Protein AF-A0A849V3G0-F1 (afdb_monomer_lite)

Foldseek 3Di:
DVVVLPPPPCVVDDPVLVVLLVVLLVQDDLVPCCPRLDPDDPPVLVVVLVVLVCCLVPDQLVQLLVLLVVLLVLLVQLQLLVLLDDDDPVCVVVVVNVVSVVSNVVSVVVNVVSLVSSVVSLVVLVVSLVVLVVSLVVLVVSLSVLVSSLSSLSNSLVVVVPDPPDPDPPPPPDDSSVVSVVVSVVSVVVSVVSVVSSVVSVVSSVSSVVLSVLSCCLPVPLVVQLVVLSVVCNVVRNPDVVSVVSNNVSSCVNSVSSVVSD

Radius of gyration: 31.68 Å; chains: 1; bounding box: 78×25×92 Å

pLDDT: mean 75.35, std 13.48, range [33.66, 91.38]

Secondary structure (DSSP, 8-state):
--GGGS---GGGS-HHHHHHHHHHHHH--TTSHHHHS-----THHHHHHHHHHHHIIIIIHHHHHHHHHHHHHHHHHT-HHHHTSPPPHHHHHSSHHHHHHHHHHHHHHHHHHHHHHHHHHHHHHHHHHHHHHHHHHHHHHHHHHHHHHHHHHHHHHHHHTTSPPPS----TT--HHHHHHHHHHHHHHHHHHHHHHHHHHHHHHHHHHHHHHHHHIIIIIIHHHHHHHHHHHHHHTT--HHHHHHHHHHHHHHHHHHHTT-

Structure (mmCIF, N/CA/C/O backbone):
data_AF-A0A849V3G0-F1
#
_entry.id   AF-A0A849V3G0-F1
#
loop_
_atom_site.group_PDB
_atom_site.id
_atom_site.type_symbol
_atom_site.label_atom_id
_atom_site.label_alt_id
_atom_site.label_comp_id
_atom_site.label_asym_id
_atom_site.label_entity_id
_atom_site.label_seq_id
_atom_site.pdbx_PDB_ins_code
_atom_site.Cartn_x
_atom_site.Cartn_y
_atom_site.Cartn_z
_atom_site.occupancy
_atom_site.B_iso_or_equiv
_atom_site.auth_seq_id
_atom_site.auth_comp_id
_atom_site.auth_asym_id
_atom_site.auth_atom_id
_atom_site.pdbx_PDB_model_num
ATOM 1 N N . MET A 1 1 ? 19.692 -13.964 -31.514 1.00 36.66 1 MET A N 1
ATOM 2 C CA . MET A 1 1 ? 20.140 -12.551 -31.614 1.00 36.66 1 MET A CA 1
ATOM 3 C C . MET A 1 1 ? 19.625 -11.818 -32.857 1.00 36.66 1 MET A C 1
ATOM 5 O O . MET A 1 1 ? 19.271 -10.659 -32.714 1.00 36.66 1 MET A O 1
ATOM 9 N N . LYS A 1 2 ? 19.532 -12.441 -34.050 1.00 33.66 2 LYS A N 1
ATOM 10 C CA . LYS A 1 2 ? 18.970 -11.780 -35.253 1.00 33.66 2 LYS A CA 1
ATOM 11 C C . LYS A 1 2 ? 17.446 -11.555 -35.210 1.00 33.66 2 LYS A C 1
ATOM 13 O O . LYS A 1 2 ? 16.992 -10.548 -35.733 1.00 33.66 2 LYS A O 1
ATOM 18 N N . GLU A 1 3 ? 16.680 -12.403 -34.521 1.00 34.22 3 GLU A N 1
ATOM 19 C CA . GLU A 1 3 ? 15.219 -12.225 -34.375 1.00 34.22 3 GLU A CA 1
ATOM 20 C C . GLU A 1 3 ? 14.808 -11.116 -33.391 1.00 34.22 3 GLU A C 1
ATOM 22 O O . GLU A 1 3 ? 13.719 -10.571 -33.506 1.00 34.22 3 GLU A O 1
ATOM 27 N N . GLN A 1 4 ? 15.683 -10.705 -32.465 1.00 41.06 4 GLN A N 1
ATOM 28 C CA . GLN A 1 4 ? 15.370 -9.639 -31.497 1.00 41.06 4 GLN A CA 1
ATOM 29 C C . GLN A 1 4 ? 15.530 -8.217 -32.066 1.00 41.06 4 GLN A C 1
ATOM 31 O O . GLN A 1 4 ? 15.171 -7.249 -31.402 1.00 41.06 4 GLN A O 1
ATOM 36 N N . LEU A 1 5 ? 16.067 -8.075 -33.285 1.00 39.47 5 LEU A N 1
ATOM 37 C CA . LEU A 1 5 ? 16.357 -6.778 -33.913 1.00 39.47 5 LEU A CA 1
ATOM 38 C C . LEU A 1 5 ? 15.323 -6.353 -34.972 1.00 39.47 5 LEU A C 1
ATOM 40 O O . LEU A 1 5 ? 15.441 -5.255 -35.507 1.00 39.47 5 LEU A O 1
ATOM 44 N N . GLN A 1 6 ? 14.322 -7.186 -35.281 1.00 43.50 6 GLN A N 1
ATOM 45 C CA . GLN A 1 6 ? 13.327 -6.911 -36.333 1.00 43.50 6 GLN A CA 1
ATOM 46 C C . GLN A 1 6 ? 11.933 -6.503 -35.830 1.00 43.50 6 GLN A C 1
ATOM 48 O O . GLN A 1 6 ? 11.126 -6.063 -36.641 1.00 43.50 6 GLN A O 1
ATOM 53 N N . ASN A 1 7 ? 11.674 -6.550 -34.520 1.00 46.66 7 ASN A N 1
ATOM 54 C CA . ASN A 1 7 ? 10.349 -6.283 -33.940 1.00 46.66 7 ASN A CA 1
ATOM 55 C C . ASN A 1 7 ? 10.331 -5.051 -33.017 1.00 46.66 7 ASN A C 1
ATOM 57 O O . ASN A 1 7 ? 9.786 -5.110 -31.920 1.00 46.66 7 ASN A O 1
ATOM 61 N N . LEU A 1 8 ? 10.941 -3.932 -33.417 1.00 57.19 8 LEU A N 1
ATOM 62 C CA . LEU A 1 8 ? 10.623 -2.649 -32.777 1.00 57.19 8 LEU A CA 1
ATOM 63 C C . LEU A 1 8 ? 9.379 -2.083 -33.460 1.00 57.19 8 LEU A C 1
ATOM 65 O O . LEU A 1 8 ? 9.474 -1.441 -34.505 1.00 57.19 8 LEU A O 1
ATOM 69 N N . ASN A 1 9 ? 8.210 -2.386 -32.896 1.00 65.44 9 ASN A N 1
ATOM 70 C CA . ASN A 1 9 ? 6.968 -1.753 -33.307 1.00 65.44 9 ASN A CA 1
ATOM 71 C C . ASN A 1 9 ? 6.974 -0.309 -32.792 1.00 65.44 9 ASN A C 1
ATOM 73 O O . ASN A 1 9 ? 6.769 -0.063 -31.607 1.00 65.44 9 ASN A O 1
ATOM 77 N N . MET A 1 10 ? 7.217 0.653 -33.681 1.00 62.88 10 MET A N 1
ATOM 78 C CA . MET A 1 10 ? 7.177 2.078 -33.325 1.00 62.88 10 MET A CA 1
ATOM 79 C C . MET A 1 10 ? 5.787 2.522 -32.838 1.00 62.88 10 MET A C 1
ATOM 81 O O . MET A 1 10 ? 5.686 3.565 -32.209 1.00 62.88 10 MET A O 1
ATOM 85 N N . GLY A 1 11 ? 4.737 1.721 -33.072 1.00 65.12 11 GLY A N 1
ATOM 86 C CA . GLY A 1 11 ? 3.398 1.952 -32.527 1.00 65.12 11 GLY A CA 1
ATOM 87 C C . GLY A 1 11 ? 3.275 1.775 -31.007 1.00 65.12 11 GLY A C 1
ATOM 88 O O . GLY A 1 11 ? 2.260 2.174 -30.448 1.00 65.12 11 GLY A O 1
ATOM 89 N N . ASP A 1 12 ? 4.292 1.223 -30.336 1.00 76.62 12 ASP A N 1
ATOM 90 C CA . ASP A 1 12 ? 4.320 1.077 -28.871 1.00 76.62 12 ASP A CA 1
ATOM 91 C C . ASP A 1 12 ? 4.887 2.329 -28.162 1.00 76.62 12 ASP A C 1
ATOM 93 O O . ASP A 1 12 ? 5.070 2.323 -26.940 1.00 76.62 12 ASP A O 1
ATOM 97 N N . PHE A 1 13 ? 5.194 3.382 -28.930 1.00 80.69 13 PHE A N 1
ATOM 98 C CA . PHE A 1 13 ? 5.742 4.657 -28.474 1.00 80.69 13 PHE A CA 1
ATOM 99 C C . PHE A 1 13 ? 4.807 5.806 -28.871 1.00 80.69 13 PHE A C 1
ATOM 101 O O . PHE A 1 13 ? 4.220 5.812 -29.950 1.00 80.69 13 PHE A O 1
ATOM 108 N N . SER A 1 14 ? 4.683 6.793 -27.992 1.00 84.25 14 SER A N 1
ATOM 109 C CA . SER A 1 14 ? 4.018 8.072 -28.264 1.00 84.25 14 SER A CA 1
ATOM 110 C C . SER A 1 14 ? 4.779 8.901 -29.305 1.00 84.25 14 SER A C 1
ATOM 112 O O . SER A 1 14 ? 5.994 8.763 -29.445 1.00 84.25 14 SER A O 1
ATOM 114 N N . ASP A 1 15 ? 4.092 9.821 -29.989 1.00 81.31 15 ASP A N 1
ATOM 115 C CA . ASP A 1 15 ? 4.697 10.704 -31.004 1.00 81.31 15 ASP A CA 1
ATOM 116 C C . ASP A 1 15 ? 5.914 11.491 -30.466 1.00 81.31 15 ASP A C 1
ATOM 118 O O . ASP A 1 15 ? 6.928 11.659 -31.154 1.00 81.31 15 ASP A O 1
ATOM 122 N N . ASP A 1 16 ? 5.855 11.908 -29.197 1.00 83.81 16 ASP A N 1
ATOM 123 C CA . ASP A 1 16 ? 6.963 12.571 -28.501 1.00 83.81 16 ASP A CA 1
ATOM 124 C C . ASP A 1 16 ? 8.172 11.638 -28.325 1.00 83.81 16 ASP A C 1
ATOM 126 O O . ASP A 1 16 ? 9.315 12.037 -28.555 1.00 83.81 16 ASP A O 1
ATOM 130 N N . GLU A 1 17 ? 7.937 10.379 -27.946 1.00 82.50 17 GLU A N 1
ATOM 131 C CA . GLU A 1 17 ? 8.996 9.374 -27.791 1.00 82.50 17 GLU A CA 1
ATOM 132 C C . GLU A 1 17 ? 9.610 9.003 -29.134 1.00 82.50 17 GLU A C 1
ATOM 134 O O . GLU A 1 17 ? 10.825 8.866 -29.222 1.00 82.50 17 GLU A O 1
ATOM 139 N N . VAL A 1 18 ? 8.803 8.888 -30.191 1.00 82.50 18 VAL A N 1
ATOM 140 C CA . VAL A 1 18 ? 9.301 8.656 -31.552 1.00 82.50 18 VAL A CA 1
ATOM 141 C C . VAL A 1 18 ? 10.246 9.786 -31.967 1.00 82.50 18 VAL A C 1
ATOM 143 O O . VAL A 1 18 ? 11.364 9.521 -32.410 1.00 82.50 18 VAL A O 1
ATOM 146 N N . THR A 1 19 ? 9.860 11.040 -31.726 1.00 82.88 19 THR A N 1
ATOM 147 C CA . THR A 1 19 ? 10.699 12.216 -32.011 1.00 82.88 19 THR A CA 1
ATOM 148 C C . THR A 1 19 ? 12.009 12.193 -31.210 1.00 82.88 19 THR A C 1
ATOM 150 O O . THR A 1 19 ? 13.089 12.487 -31.738 1.00 82.88 19 THR A O 1
ATOM 153 N N . GLN A 1 20 ? 11.952 11.804 -29.933 1.00 82.69 20 GLN A N 1
ATOM 154 C CA . GLN A 1 20 ? 13.144 11.647 -29.095 1.00 82.69 20 GLN A CA 1
ATOM 155 C C . GLN A 1 20 ? 14.049 10.511 -29.584 1.00 82.69 20 GLN A C 1
ATOM 157 O O . GLN A 1 20 ? 15.265 10.693 -29.660 1.00 82.69 20 GLN A O 1
ATOM 162 N N . ILE A 1 21 ? 13.478 9.366 -29.970 1.00 82.50 21 ILE A N 1
ATOM 163 C CA . ILE A 1 21 ? 14.208 8.232 -30.549 1.00 82.50 21 ILE A CA 1
ATOM 164 C C . ILE A 1 21 ? 14.953 8.675 -31.810 1.00 82.50 21 ILE A C 1
ATOM 166 O O . ILE A 1 21 ? 16.135 8.365 -31.953 1.00 82.50 21 ILE A O 1
ATOM 170 N N . GLU A 1 22 ? 14.304 9.418 -32.708 1.00 78.81 22 GLU A N 1
ATOM 171 C CA . GLU A 1 22 ? 14.925 9.932 -33.935 1.00 78.81 22 GLU A CA 1
ATOM 172 C C . GLU A 1 22 ? 16.055 10.929 -33.645 1.00 78.81 22 GLU A C 1
ATOM 174 O O . GLU A 1 22 ? 17.130 10.848 -34.247 1.00 78.81 22 GLU A O 1
ATOM 179 N N . THR A 1 23 ? 15.848 11.824 -32.678 1.00 82.69 23 THR A N 1
ATOM 180 C CA . THR A 1 23 ? 16.867 12.785 -32.228 1.00 82.69 23 THR A CA 1
ATOM 181 C C . THR A 1 23 ? 18.091 12.059 -31.665 1.00 82.69 23 THR A C 1
ATOM 183 O O . THR A 1 23 ? 19.226 12.351 -32.048 1.00 82.69 23 THR A O 1
ATOM 186 N N . LEU A 1 24 ? 17.876 11.071 -30.792 1.00 81.31 24 LEU A N 1
ATOM 187 C CA . LEU A 1 24 ? 18.945 10.247 -30.229 1.00 81.31 24 LEU A CA 1
ATOM 188 C C . LEU A 1 24 ? 19.649 9.435 -31.316 1.00 81.31 24 LEU A C 1
ATOM 190 O O . LEU A 1 24 ? 20.875 9.369 -31.324 1.00 81.31 24 LEU A O 1
ATOM 194 N N . LEU A 1 25 ? 18.903 8.871 -32.270 1.00 78.06 25 LEU A N 1
ATOM 195 C CA . LEU A 1 25 ? 19.458 8.127 -33.399 1.00 78.06 25 LEU A CA 1
ATOM 196 C C . LEU A 1 25 ? 20.432 8.985 -34.220 1.00 78.06 25 LEU A C 1
ATOM 198 O O . LEU A 1 25 ? 21.491 8.495 -34.614 1.00 78.06 25 LEU A O 1
ATOM 202 N N . ALA A 1 26 ? 20.095 10.257 -34.451 1.00 75.75 26 ALA A N 1
ATOM 203 C CA . ALA A 1 26 ? 20.953 11.211 -35.152 1.00 75.75 26 ALA A CA 1
ATOM 204 C C . ALA A 1 26 ? 22.200 11.617 -34.340 1.00 75.75 26 ALA A C 1
ATOM 206 O O . ALA A 1 26 ? 23.221 11.979 -34.925 1.00 75.75 26 ALA A O 1
ATOM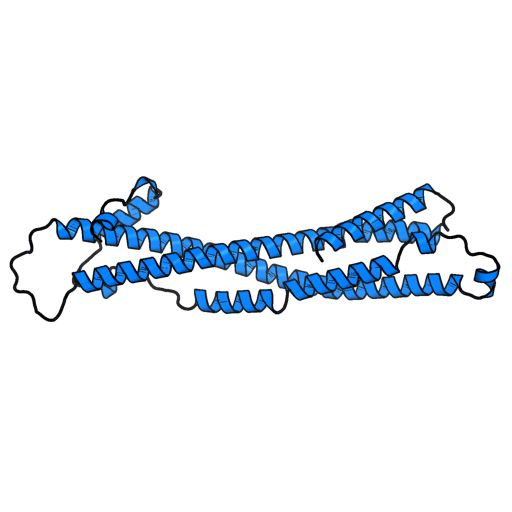 207 N N . ALA A 1 27 ? 22.132 11.541 -33.007 1.00 75.81 27 ALA A N 1
ATOM 208 C CA . ALA A 1 27 ? 23.202 11.939 -32.094 1.00 75.81 27 ALA A CA 1
ATOM 209 C C . ALA A 1 27 ? 24.197 10.812 -31.739 1.00 75.81 27 ALA A C 1
ATOM 211 O O . ALA A 1 27 ? 25.267 11.097 -31.192 1.00 75.81 27 ALA A O 1
ATOM 212 N N . ILE A 1 28 ? 23.889 9.542 -32.038 1.00 71.12 28 ILE A N 1
ATOM 213 C CA . ILE A 1 28 ? 24.782 8.409 -31.739 1.00 71.12 28 ILE A CA 1
ATOM 214 C C . ILE A 1 28 ? 26.074 8.522 -32.564 1.00 71.12 28 ILE A C 1
ATOM 216 O O . ILE A 1 28 ? 26.093 8.283 -33.772 1.00 71.12 28 ILE A O 1
ATOM 220 N N . ASN A 1 29 ? 27.189 8.824 -31.889 1.00 65.38 29 ASN A N 1
ATOM 221 C CA . ASN A 1 29 ? 28.528 8.802 -32.475 1.00 65.38 29 ASN A CA 1
ATOM 222 C C . ASN A 1 29 ? 29.333 7.604 -31.931 1.00 65.38 29 ASN A C 1
ATOM 224 O O . ASN A 1 29 ? 29.711 7.606 -30.753 1.00 65.38 29 ASN A O 1
ATOM 228 N N . PRO A 1 30 ? 29.677 6.603 -32.770 1.00 58.06 30 PRO A N 1
ATOM 229 C CA . PRO A 1 30 ? 30.346 5.380 -32.327 1.00 58.06 30 PRO A CA 1
ATOM 230 C C . PRO A 1 30 ? 31.759 5.610 -31.764 1.00 58.06 30 PRO A C 1
ATOM 232 O O . PRO A 1 30 ? 32.257 4.768 -31.023 1.00 58.06 30 PRO A O 1
ATOM 235 N N . LYS A 1 31 ? 32.402 6.749 -32.063 1.00 53.53 31 LYS A N 1
ATOM 236 C CA . LYS A 1 31 ? 33.728 7.112 -31.523 1.00 53.53 31 LYS A CA 1
ATOM 237 C C . LYS A 1 31 ? 33.660 7.831 -30.167 1.00 53.53 31 LYS A C 1
ATOM 239 O O . LYS A 1 31 ? 34.688 8.018 -29.527 1.00 53.53 31 LYS A O 1
ATOM 244 N N . GLN A 1 32 ? 32.468 8.236 -29.717 1.00 54.88 32 GLN A N 1
ATOM 245 C CA . GLN A 1 32 ? 32.242 8.983 -28.469 1.00 54.88 32 GLN A CA 1
ATOM 246 C C . GLN A 1 32 ? 31.078 8.403 -27.647 1.00 54.88 32 GLN A C 1
ATOM 248 O O . GLN A 1 32 ? 30.364 9.131 -26.952 1.00 54.88 32 GLN A O 1
ATOM 253 N N . ILE A 1 33 ? 30.881 7.081 -27.705 1.00 52.88 33 ILE A N 1
ATOM 254 C CA . ILE A 1 33 ? 29.766 6.364 -27.053 1.00 52.88 33 ILE A CA 1
ATOM 255 C C . ILE A 1 33 ? 29.698 6.645 -25.541 1.00 52.88 33 ILE A C 1
ATOM 257 O O . ILE A 1 33 ? 28.614 6.653 -24.961 1.00 52.88 33 ILE A O 1
ATOM 261 N N . ASN A 1 34 ? 30.835 6.928 -24.897 1.00 48.16 34 ASN A N 1
ATOM 262 C CA . ASN A 1 34 ? 30.878 7.242 -23.467 1.00 48.16 34 ASN A CA 1
ATOM 263 C C . ASN A 1 34 ? 30.219 8.589 -23.113 1.00 48.16 34 ASN A C 1
ATOM 265 O O . ASN A 1 34 ? 29.661 8.692 -22.026 1.00 48.16 34 ASN A O 1
ATOM 269 N N . HIS A 1 35 ? 30.224 9.580 -24.014 1.00 44.66 35 HIS A N 1
ATOM 270 C CA . HIS A 1 35 ? 29.689 10.926 -23.753 1.00 44.66 35 HIS A CA 1
ATOM 271 C C . HIS A 1 35 ? 28.368 11.236 -24.479 1.00 44.66 35 HIS A C 1
ATOM 273 O O . HIS A 1 35 ? 27.606 12.061 -23.990 1.00 44.66 35 HIS A O 1
ATOM 279 N N . SER A 1 36 ? 28.081 10.588 -25.615 1.00 44.03 36 SER A N 1
ATOM 280 C CA . SER A 1 36 ? 26.902 10.886 -26.460 1.00 44.03 36 SER A CA 1
ATOM 281 C C . SER A 1 36 ? 25.674 10.012 -26.174 1.00 44.03 36 SER A C 1
ATOM 283 O O . SER A 1 36 ? 24.551 10.447 -26.389 1.00 44.03 36 SER A O 1
ATOM 285 N N . PHE A 1 37 ? 25.874 8.796 -25.656 1.00 52.97 37 PHE A N 1
ATOM 286 C CA . PHE A 1 37 ? 24.810 7.845 -25.314 1.00 52.97 37 PHE A CA 1
ATOM 287 C C . PHE A 1 37 ? 24.850 7.551 -23.808 1.00 52.97 37 PHE A C 1
ATOM 289 O O . PHE A 1 37 ? 25.039 6.418 -23.364 1.00 52.97 37 PHE A O 1
ATOM 296 N N . GLY A 1 38 ? 24.825 8.619 -23.011 1.00 52.75 38 GLY A N 1
ATOM 297 C CA . GLY A 1 38 ? 24.985 8.578 -21.564 1.00 52.75 38 GLY A CA 1
ATOM 298 C C . GLY A 1 38 ? 23.652 8.518 -20.836 1.00 52.75 38 GLY A C 1
ATOM 299 O O . GLY A 1 38 ? 23.205 9.546 -20.345 1.00 52.75 38 GLY A O 1
ATOM 300 N N . PHE A 1 39 ? 23.050 7.334 -20.705 1.00 53.62 39 PHE A N 1
ATOM 301 C CA . PHE A 1 39 ? 22.049 7.140 -19.656 1.00 53.62 39 PHE A CA 1
ATOM 302 C C . PHE A 1 39 ? 22.772 7.191 -18.305 1.00 53.62 39 PHE A C 1
ATOM 304 O O . PHE A 1 39 ? 23.692 6.399 -18.068 1.00 53.62 39 PHE A O 1
ATOM 311 N N . ARG A 1 40 ? 22.437 8.178 -17.473 1.00 56.78 40 ARG A N 1
ATOM 312 C CA . ARG A 1 40 ? 23.062 8.388 -16.168 1.00 56.78 40 ARG A CA 1
ATOM 313 C C . ARG A 1 40 ? 22.207 7.660 -15.137 1.00 56.78 40 ARG A C 1
ATOM 315 O O . ARG A 1 40 ? 21.194 8.190 -14.710 1.00 56.78 40 ARG A O 1
ATOM 322 N N . GLN A 1 41 ? 22.612 6.437 -14.810 1.00 54.88 41 GLN A N 1
ATOM 323 C CA . GLN A 1 41 ? 21.947 5.608 -13.810 1.00 54.88 41 GLN A CA 1
ATOM 324 C C . GLN A 1 41 ? 21.982 6.299 -12.443 1.00 54.88 41 GLN A C 1
ATOM 326 O O . GLN A 1 41 ? 23.031 6.803 -12.025 1.00 54.88 41 GLN A O 1
ATOM 331 N N . GLY A 1 42 ? 20.842 6.331 -11.759 1.00 54.47 42 GLY A N 1
ATOM 332 C CA . GLY A 1 42 ? 20.781 6.655 -10.342 1.00 54.47 42 GLY A CA 1
ATOM 333 C C . GLY A 1 42 ? 20.906 5.380 -9.516 1.00 54.47 42 GLY A C 1
ATOM 334 O O . GLY A 1 42 ? 19.888 4.853 -9.092 1.00 54.47 42 GLY A O 1
ATOM 335 N N . ASP A 1 43 ? 22.129 4.906 -9.242 1.00 55.22 43 ASP A N 1
ATOM 336 C CA . ASP A 1 43 ? 22.378 3.752 -8.342 1.00 55.22 43 ASP A CA 1
ATOM 337 C C . ASP A 1 43 ? 21.721 3.923 -6.955 1.00 55.22 43 ASP A C 1
ATOM 339 O O . ASP A 1 43 ? 21.503 2.969 -6.219 1.00 55.22 43 ASP A O 1
ATOM 343 N N . THR A 1 44 ? 21.365 5.158 -6.604 1.00 59.94 44 THR A N 1
ATOM 344 C CA . THR A 1 44 ? 20.653 5.525 -5.384 1.00 59.94 44 THR A CA 1
ATOM 345 C C . THR A 1 44 ? 19.204 5.038 -5.327 1.00 59.94 44 THR A C 1
ATOM 347 O O . THR A 1 44 ? 18.671 4.949 -4.231 1.00 59.94 44 THR A O 1
ATOM 350 N N . PHE A 1 45 ? 18.530 4.781 -6.456 1.00 65.81 45 PHE A N 1
ATOM 351 C CA . PHE A 1 45 ? 17.092 4.485 -6.434 1.00 65.81 45 PHE A CA 1
ATOM 352 C C . PHE A 1 45 ? 16.786 3.097 -5.864 1.00 65.81 45 PHE A C 1
ATOM 354 O O . PHE A 1 45 ? 16.035 3.006 -4.898 1.00 65.81 45 PHE A O 1
ATOM 361 N N . ASP A 1 46 ? 17.392 2.044 -6.422 1.00 65.25 46 ASP A N 1
ATOM 362 C CA . ASP A 1 46 ? 17.141 0.663 -5.984 1.00 65.25 46 ASP A CA 1
ATOM 363 C C . ASP A 1 46 ? 17.493 0.484 -4.499 1.00 65.25 46 ASP A C 1
ATOM 365 O O . ASP A 1 46 ? 16.738 -0.124 -3.747 1.00 65.25 46 ASP A O 1
ATOM 369 N N . GLN A 1 47 ? 18.584 1.112 -4.051 1.00 67.75 47 GLN A N 1
ATOM 370 C CA . GLN A 1 47 ? 19.010 1.071 -2.654 1.00 67.75 47 GLN A CA 1
ATOM 371 C C . GLN A 1 47 ? 18.050 1.834 -1.726 1.00 67.75 47 GLN A C 1
ATOM 373 O O . GLN A 1 47 ? 17.643 1.306 -0.697 1.00 67.75 47 GLN A O 1
ATOM 378 N N . ASN A 1 48 ? 17.612 3.037 -2.118 1.00 70.12 48 ASN A N 1
ATOM 379 C CA . ASN A 1 48 ? 16.604 3.783 -1.360 1.00 70.12 48 ASN A CA 1
ATOM 380 C C . ASN A 1 48 ? 15.260 3.042 -1.312 1.00 70.12 48 ASN A C 1
ATOM 382 O O . ASN A 1 48 ? 14.538 3.163 -0.328 1.00 70.12 48 ASN A O 1
ATOM 386 N N . PHE A 1 49 ? 14.894 2.314 -2.370 1.00 72.12 49 PHE A N 1
ATOM 387 C CA . PHE A 1 49 ? 13.665 1.530 -2.395 1.00 72.12 49 PHE A CA 1
ATOM 388 C C . PHE A 1 49 ? 13.742 0.324 -1.464 1.00 72.12 49 PHE A C 1
ATOM 390 O O . PHE A 1 49 ? 12.798 0.097 -0.719 1.00 72.12 49 PHE A O 1
ATOM 397 N N . GLU A 1 50 ? 14.839 -0.428 -1.477 1.00 73.06 50 GLU A N 1
ATOM 398 C CA . GLU A 1 50 ? 15.007 -1.586 -0.596 1.00 73.06 50 GLU A CA 1
ATOM 399 C C . GLU A 1 50 ? 14.996 -1.157 0.883 1.00 73.06 50 GLU A C 1
ATOM 401 O O . GLU A 1 50 ? 14.334 -1.789 1.707 1.00 73.06 50 GLU A O 1
ATOM 406 N N . ASP A 1 51 ? 15.589 0.002 1.190 1.00 76.88 51 ASP A N 1
ATOM 407 C CA . ASP A 1 51 ? 15.493 0.643 2.506 1.00 76.88 51 ASP A CA 1
ATOM 408 C C . ASP A 1 51 ? 14.051 1.080 2.845 1.00 76.88 51 ASP A C 1
ATOM 410 O O . ASP A 1 51 ? 13.591 0.891 3.972 1.00 76.88 51 ASP A O 1
ATOM 414 N N . LEU A 1 52 ? 13.309 1.652 1.885 1.00 73.62 52 LEU A N 1
ATOM 415 C CA . LEU A 1 52 ? 11.907 2.062 2.064 1.00 73.62 52 LEU A CA 1
ATOM 416 C C . LEU A 1 52 ? 10.968 0.864 2.245 1.00 73.62 52 LEU A C 1
ATOM 418 O O . LEU A 1 52 ? 10.074 0.917 3.086 1.00 73.62 52 LEU A O 1
ATOM 422 N N . ALA A 1 53 ? 11.159 -0.198 1.464 1.00 69.38 53 ALA A N 1
ATOM 423 C CA . ALA A 1 53 ? 10.394 -1.434 1.542 1.00 69.38 53 ALA A CA 1
ATOM 424 C C . ALA A 1 53 ? 10.658 -2.138 2.874 1.00 69.38 53 ALA A C 1
ATOM 426 O O . ALA A 1 53 ? 9.704 -2.480 3.567 1.00 69.38 53 ALA A O 1
ATOM 427 N N . GLY A 1 54 ? 11.928 -2.235 3.286 1.00 73.06 54 GLY A N 1
ATOM 428 C CA . GLY A 1 54 ? 12.299 -2.712 4.616 1.00 73.06 54 GLY A CA 1
ATOM 429 C C . GLY A 1 54 ? 11.657 -1.873 5.721 1.00 73.06 54 GLY A C 1
ATOM 430 O O . GLY A 1 54 ? 11.026 -2.417 6.615 1.00 73.06 54 GLY A O 1
ATOM 431 N N . PHE A 1 55 ? 11.703 -0.542 5.631 1.00 70.88 55 PHE A N 1
ATOM 432 C CA . PHE A 1 55 ? 11.074 0.338 6.623 1.00 70.88 55 PHE A CA 1
ATOM 433 C C . PHE A 1 55 ? 9.542 0.180 6.703 1.00 70.88 55 PHE A C 1
ATOM 435 O O . PHE A 1 55 ? 8.955 0.291 7.788 1.00 70.88 55 PHE A O 1
ATOM 442 N N . LEU A 1 56 ? 8.897 -0.081 5.562 1.00 72.75 56 LEU A N 1
ATOM 443 C CA . LEU A 1 56 ? 7.454 -0.277 5.440 1.00 72.75 56 LEU A CA 1
ATOM 444 C C . LEU A 1 56 ? 7.017 -1.636 6.001 1.00 72.75 56 LEU A C 1
ATOM 446 O O . LEU A 1 56 ? 6.083 -1.663 6.804 1.00 72.75 56 LEU A O 1
ATOM 450 N N . GLU A 1 57 ? 7.715 -2.714 5.626 1.00 64.81 57 GLU A N 1
ATOM 451 C CA . GLU A 1 57 ? 7.495 -4.074 6.139 1.00 64.81 57 GLU A CA 1
ATOM 452 C C . GLU A 1 57 ? 7.843 -4.192 7.627 1.00 64.81 57 GLU A C 1
ATOM 454 O O . GLU A 1 57 ? 7.184 -4.922 8.353 1.00 64.81 57 GLU A O 1
ATOM 459 N N . GLU A 1 58 ? 8.855 -3.472 8.112 1.00 66.44 58 GLU A N 1
ATOM 460 C CA . GLU A 1 58 ? 9.373 -3.685 9.465 1.00 66.44 58 GLU A CA 1
ATOM 461 C C . GLU A 1 58 ? 8.685 -2.822 10.539 1.00 66.44 58 GLU A C 1
ATOM 463 O O . GLU A 1 58 ? 8.836 -3.124 11.725 1.00 66.44 58 GLU A O 1
ATOM 468 N N . SER A 1 59 ? 7.955 -1.738 10.204 1.00 72.31 59 SER A N 1
ATOM 469 C CA . SER A 1 59 ? 7.625 -0.767 11.268 1.00 72.31 59 SER A CA 1
ATOM 470 C C . SER A 1 59 ? 6.306 0.007 11.245 1.00 72.31 59 SER A C 1
ATOM 472 O O . SER A 1 59 ? 5.749 0.200 12.326 1.00 72.31 59 SER A O 1
ATOM 474 N N . LEU A 1 60 ? 5.794 0.508 10.114 1.00 81.94 60 LEU A N 1
ATOM 475 C CA . LEU A 1 60 ? 4.690 1.490 10.160 1.00 81.94 60 LEU A CA 1
ATOM 476 C C . LEU A 1 60 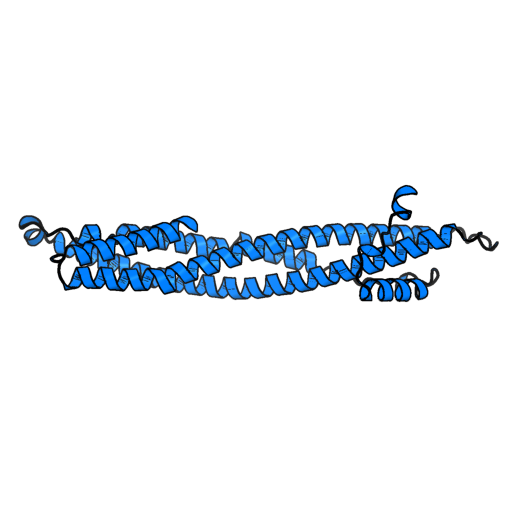? 3.316 0.909 9.826 1.00 81.94 60 LEU A C 1
ATOM 478 O O . LEU A 1 60 ? 2.373 1.130 10.590 1.00 81.94 60 LEU A O 1
ATOM 482 N N . ALA A 1 61 ? 3.199 0.164 8.725 1.00 83.94 61 ALA A N 1
ATOM 483 C CA . ALA A 1 61 ? 1.943 -0.483 8.345 1.00 83.94 61 ALA A CA 1
ATOM 484 C C . ALA A 1 61 ? 1.548 -1.542 9.389 1.00 83.94 61 ALA A C 1
ATOM 486 O O . ALA A 1 61 ? 0.445 -1.493 9.934 1.00 83.94 61 ALA A O 1
ATOM 487 N N . ASP A 1 62 ? 2.503 -2.391 9.774 1.00 85.06 62 ASP A N 1
ATOM 488 C CA . ASP A 1 62 ? 2.342 -3.412 10.815 1.00 85.06 62 ASP A CA 1
ATOM 489 C C . ASP A 1 62 ? 1.985 -2.817 12.176 1.00 85.06 62 ASP A C 1
ATOM 491 O O . ASP A 1 62 ? 1.129 -3.338 12.899 1.00 85.06 62 ASP A O 1
ATOM 495 N N . ARG A 1 63 ? 2.601 -1.685 12.534 1.00 87.56 63 ARG A N 1
ATOM 496 C CA . ARG A 1 63 ? 2.273 -0.983 13.777 1.00 87.56 63 ARG A CA 1
ATOM 497 C C . ARG A 1 63 ? 0.846 -0.459 13.759 1.00 87.56 63 ARG A C 1
ATOM 499 O O . ARG A 1 63 ? 0.142 -0.615 14.756 1.00 87.56 63 ARG A O 1
ATOM 506 N N . LEU A 1 64 ? 0.408 0.150 12.659 1.00 86.31 64 LEU A N 1
ATOM 507 C CA . LEU A 1 64 ? -0.960 0.648 12.551 1.00 86.31 64 LEU A CA 1
ATOM 508 C C . LEU A 1 64 ? -1.973 -0.510 12.553 1.00 86.31 64 LEU A C 1
ATOM 510 O O . LEU A 1 64 ? -2.955 -0.441 13.290 1.00 86.31 64 LEU A O 1
ATOM 514 N N . ALA A 1 65 ? -1.700 -1.607 11.844 1.00 86.88 65 ALA A N 1
ATOM 515 C CA . ALA A 1 65 ? -2.520 -2.822 11.877 1.00 86.88 65 ALA A CA 1
ATOM 516 C C . ALA A 1 65 ? -2.608 -3.435 13.290 1.00 86.88 65 ALA A C 1
ATOM 518 O O . ALA A 1 65 ? -3.688 -3.810 13.760 1.00 86.88 65 ALA A O 1
ATOM 519 N N . THR A 1 66 ? -1.491 -3.463 14.023 1.00 88.31 66 THR A N 1
ATOM 520 C CA . THR A 1 66 ? -1.447 -3.933 15.416 1.00 88.31 66 THR A CA 1
ATOM 521 C C . THR A 1 66 ? -2.299 -3.049 16.324 1.00 88.31 66 THR A C 1
ATOM 523 O O . THR A 1 66 ? -3.128 -3.555 17.079 1.00 88.31 66 THR A O 1
ATOM 526 N N . LEU A 1 67 ? -2.165 -1.725 16.216 1.00 86.88 67 LEU A N 1
ATOM 527 C CA . LEU A 1 67 ? -2.963 -0.775 16.996 1.00 86.88 67 LEU A CA 1
ATOM 528 C C . LEU A 1 67 ? -4.461 -0.883 16.674 1.00 86.88 67 LEU A C 1
ATOM 530 O O . LEU A 1 67 ? -5.293 -0.805 17.579 1.00 86.88 67 LEU A O 1
ATOM 534 N N . ILE A 1 68 ? -4.815 -1.128 15.410 1.00 84.62 68 ILE A N 1
ATOM 535 C CA . ILE A 1 68 ? -6.192 -1.409 14.978 1.00 84.62 68 ILE A CA 1
ATOM 536 C C . ILE A 1 68 ? -6.717 -2.699 15.623 1.00 84.62 68 ILE A C 1
ATOM 538 O O . ILE A 1 68 ? -7.837 -2.718 16.139 1.00 84.62 68 ILE A O 1
ATOM 542 N N . THR A 1 69 ? -5.898 -3.749 15.679 1.00 86.12 69 THR A N 1
ATOM 543 C CA . THR A 1 69 ? -6.240 -5.019 16.338 1.00 86.12 69 THR A CA 1
ATOM 544 C C . THR A 1 69 ? -6.449 -4.839 17.845 1.00 86.12 69 THR A C 1
ATOM 546 O O . THR A 1 69 ? -7.406 -5.363 18.426 1.00 86.12 69 THR A O 1
ATOM 549 N N . GLU A 1 70 ? -5.596 -4.053 18.504 1.00 85.62 70 GLU A N 1
ATOM 550 C CA . GLU A 1 70 ? -5.750 -3.719 19.923 1.00 85.62 70 GLU A CA 1
ATOM 551 C C . GLU A 1 70 ? -7.004 -2.879 20.189 1.00 85.62 70 GLU A C 1
ATOM 553 O O . GLU A 1 70 ? -7.707 -3.099 21.185 1.00 85.62 70 GLU A O 1
ATOM 558 N N . LEU A 1 71 ? -7.327 -1.954 19.283 1.00 82.38 71 LEU A N 1
ATOM 559 C CA . LEU A 1 71 ? -8.532 -1.138 19.349 1.00 82.38 71 LEU A CA 1
ATOM 560 C C . LEU A 1 71 ? -9.792 -1.996 19.164 1.00 82.38 71 LEU A C 1
ATOM 562 O O . LEU A 1 71 ? -10.745 -1.845 19.931 1.00 82.38 71 LEU A O 1
ATOM 566 N N . LEU A 1 72 ? -9.779 -2.955 18.232 1.00 82.88 72 LEU A N 1
ATOM 567 C CA . LEU A 1 72 ? -10.848 -3.943 18.051 1.00 82.88 72 LEU A CA 1
ATOM 568 C C . LEU A 1 72 ? -11.070 -4.778 19.320 1.00 82.88 72 LEU A C 1
ATOM 570 O O . LEU A 1 72 ? -12.216 -5.002 19.728 1.00 82.88 72 LEU A O 1
ATOM 574 N N . LYS A 1 73 ? -9.988 -5.201 19.981 1.00 81.62 73 LYS A N 1
ATOM 575 C CA . LYS A 1 73 ? -10.061 -5.936 21.248 1.00 81.62 73 LYS A CA 1
ATOM 576 C C . LYS A 1 73 ? -10.697 -5.087 22.353 1.00 81.62 73 LYS A C 1
ATOM 578 O O . LYS A 1 73 ? -11.661 -5.529 22.972 1.00 81.62 73 LYS A O 1
ATOM 583 N N . CYS A 1 74 ? -10.237 -3.847 22.534 1.00 80.06 74 CYS A N 1
ATOM 584 C CA . CYS A 1 74 ? -10.803 -2.934 23.536 1.00 80.06 74 CYS A CA 1
ATOM 585 C C . CYS A 1 74 ? -12.281 -2.612 23.265 1.00 80.06 74 CYS A C 1
ATOM 587 O O . CYS A 1 74 ? -13.079 -2.526 24.197 1.00 80.06 74 CYS A O 1
ATOM 589 N N . LEU A 1 75 ? -12.670 -2.462 21.995 1.00 77.44 75 LEU A N 1
ATOM 590 C CA . LEU A 1 75 ? -14.068 -2.264 21.613 1.00 77.44 75 LEU A CA 1
ATOM 591 C C . LEU A 1 75 ? -14.931 -3.486 21.920 1.00 77.44 75 LEU A C 1
ATOM 593 O O . LEU A 1 75 ? -16.045 -3.320 22.409 1.00 77.44 75 LEU A O 1
ATOM 597 N N . SER A 1 76 ? -14.427 -4.693 21.658 1.00 74.12 76 SER A N 1
ATOM 598 C CA . SER A 1 76 ? -15.127 -5.952 21.960 1.00 74.12 76 SER A CA 1
ATOM 599 C C . SER A 1 76 ? -15.354 -6.138 23.467 1.00 74.12 76 SER A C 1
ATOM 601 O O . SER A 1 76 ? -16.384 -6.668 23.901 1.00 74.12 76 SER A O 1
ATOM 603 N N . ASP A 1 77 ? -14.414 -5.660 24.284 1.00 71.00 77 ASP A N 1
ATOM 604 C CA . ASP A 1 77 ? -14.565 -5.622 25.737 1.00 71.00 77 ASP A CA 1
ATOM 605 C C . ASP A 1 77 ? -15.637 -4.597 26.158 1.00 71.00 77 ASP A C 1
ATOM 607 O O . ASP A 1 77 ? -16.471 -4.898 27.017 1.00 71.00 77 ASP A O 1
ATOM 611 N N . ALA A 1 78 ? -15.713 -3.455 25.464 1.00 70.44 78 ALA A N 1
ATOM 612 C CA . ALA A 1 78 ? -16.678 -2.370 25.668 1.00 70.44 78 ALA A CA 1
ATOM 613 C C . ALA A 1 78 ? -18.046 -2.566 24.961 1.00 70.44 78 ALA A C 1
ATOM 615 O O . ALA A 1 78 ? -18.648 -1.600 24.482 1.00 70.44 78 ALA A O 1
ATOM 616 N N . ASP A 1 79 ? -18.566 -3.796 24.896 1.00 71.88 79 ASP A N 1
ATOM 617 C CA . ASP A 1 79 ? -19.837 -4.099 24.220 1.00 71.88 79 ASP A CA 1
ATOM 618 C C . ASP A 1 79 ? -21.046 -3.391 24.894 1.00 71.88 79 ASP A C 1
ATOM 620 O O . ASP A 1 79 ? -21.401 -3.707 26.040 1.00 71.88 79 ASP A O 1
ATOM 624 N N . PRO A 1 80 ? -21.755 -2.483 24.187 1.00 67.25 80 PRO A N 1
ATOM 625 C CA . PRO A 1 80 ? -22.910 -1.762 24.727 1.00 67.25 80 PRO A CA 1
ATOM 626 C C . PRO A 1 80 ? -24.088 -2.679 25.099 1.00 67.25 80 PRO A C 1
ATOM 628 O O . PRO A 1 80 ? -24.935 -2.305 25.916 1.00 67.25 80 PRO A O 1
ATOM 631 N N . VAL A 1 81 ? -24.162 -3.896 24.548 1.00 66.19 81 VAL A N 1
ATOM 632 C CA . VAL A 1 81 ? -25.192 -4.879 24.913 1.00 66.19 81 VAL A CA 1
ATOM 633 C C . VAL A 1 81 ? -24.980 -5.387 26.340 1.00 66.19 81 VAL A C 1
ATOM 635 O O . VAL A 1 81 ? -25.969 -5.576 27.056 1.00 66.19 81 VAL A O 1
ATOM 638 N N . LYS A 1 82 ? -23.725 -5.530 26.793 1.00 66.75 82 LYS A N 1
ATOM 639 C CA . LYS A 1 82 ? -23.407 -5.889 28.186 1.00 66.75 82 LYS A CA 1
ATOM 640 C C . LYS A 1 82 ? -23.878 -4.803 29.160 1.00 66.75 82 LYS A C 1
ATOM 642 O O . LYS A 1 82 ? -24.487 -5.143 30.171 1.00 66.75 82 LYS A O 1
ATOM 647 N N . MET A 1 83 ? -23.707 -3.520 28.816 1.00 59.97 83 MET A N 1
ATOM 648 C CA . MET A 1 83 ? -24.224 -2.388 29.611 1.00 59.97 83 MET A CA 1
ATOM 649 C C . MET A 1 83 ? -25.755 -2.303 29.636 1.00 59.97 83 MET A C 1
ATOM 651 O O . MET A 1 83 ? -26.331 -1.836 30.613 1.00 59.97 83 MET A O 1
ATOM 655 N N . SER A 1 84 ? -26.435 -2.728 28.567 1.00 58.62 84 SER A N 1
ATOM 656 C CA . SER A 1 84 ? -27.896 -2.586 28.449 1.00 58.62 84 SER A CA 1
ATOM 657 C C . SER A 1 84 ? -28.710 -3.550 29.326 1.00 58.62 84 SER A C 1
ATOM 659 O O . SER A 1 84 ? -29.931 -3.405 29.425 1.00 58.62 84 SER A O 1
ATOM 661 N N . ARG A 1 85 ? -28.074 -4.544 29.966 1.00 63.66 85 ARG A N 1
ATOM 662 C CA . ARG A 1 85 ? -28.764 -5.463 30.881 1.00 63.66 85 ARG A CA 1
ATOM 663 C C . ARG A 1 85 ? -29.143 -4.732 32.167 1.00 63.66 85 ARG A C 1
ATOM 665 O O . ARG A 1 85 ? -28.284 -4.188 32.852 1.00 63.66 85 ARG A O 1
ATOM 672 N N . GLN A 1 86 ? -30.432 -4.752 32.514 1.00 57.56 86 GLN A N 1
ATOM 673 C CA . GLN A 1 86 ? -30.879 -4.206 33.794 1.00 57.56 86 GLN A CA 1
ATOM 674 C C . GLN A 1 86 ? -30.234 -4.997 34.944 1.00 57.56 86 GLN A C 1
ATOM 676 O O . GLN A 1 86 ? -30.413 -6.217 34.998 1.00 57.56 86 GLN A O 1
ATOM 681 N N . PRO A 1 87 ? -29.511 -4.329 35.862 1.00 60.00 87 PRO A N 1
ATOM 682 C CA . PRO A 1 87 ? -28.857 -5.004 36.971 1.00 60.00 87 PRO A CA 1
ATOM 683 C C . PRO A 1 87 ? -29.903 -5.558 37.933 1.00 60.00 87 PRO A C 1
ATOM 685 O O . PRO A 1 87 ? -30.810 -4.839 38.380 1.00 60.00 87 PRO A O 1
ATOM 688 N N . ASN A 1 88 ? -29.760 -6.832 38.280 1.00 69.81 88 ASN A N 1
ATOM 689 C CA . ASN A 1 88 ? -30.631 -7.468 39.253 1.00 69.81 88 ASN A CA 1
ATOM 690 C C . ASN A 1 88 ? -30.324 -6.922 40.660 1.00 69.81 88 ASN A C 1
ATOM 692 O O . ASN A 1 88 ? -29.245 -6.388 40.919 1.00 69.81 88 ASN A O 1
ATOM 696 N N . TRP A 1 89 ? -31.259 -7.031 41.604 1.00 67.44 89 TRP A N 1
ATOM 697 C CA . TRP A 1 89 ? -31.108 -6.397 42.927 1.00 67.44 89 TRP A CA 1
ATOM 698 C C . TRP A 1 89 ? -29.831 -6.835 43.677 1.00 67.44 89 TRP A C 1
ATOM 700 O O . TRP A 1 89 ? -29.193 -6.016 44.335 1.00 67.44 89 TRP A O 1
ATOM 710 N N . LEU A 1 90 ? -29.406 -8.092 43.505 1.00 63.12 90 LEU A N 1
ATOM 711 C CA . LEU A 1 90 ? -28.147 -8.618 44.047 1.00 63.12 90 LEU A CA 1
ATOM 712 C C . LEU A 1 90 ? -26.913 -7.931 43.455 1.00 63.12 90 LEU A C 1
ATOM 714 O O . LEU A 1 90 ? -25.932 -7.720 44.156 1.00 63.12 90 LEU A O 1
ATOM 718 N N . GLU A 1 91 ? -26.949 -7.549 42.183 1.00 61.84 91 GLU A N 1
ATOM 719 C CA . GLU A 1 91 ? -25.832 -6.897 41.486 1.00 61.84 91 GLU A CA 1
ATOM 720 C C . GLU A 1 91 ? -25.686 -5.430 41.899 1.00 61.84 91 GLU A C 1
ATOM 722 O O . GLU A 1 91 ? -24.577 -4.899 41.930 1.00 61.84 91 GLU A O 1
ATOM 727 N N . LYS A 1 92 ? -26.796 -4.793 42.295 1.00 66.38 92 LYS A N 1
ATOM 728 C CA . LYS A 1 92 ? -26.782 -3.462 42.918 1.00 66.38 92 LYS A CA 1
ATOM 729 C C . LYS A 1 92 ? -26.183 -3.497 44.324 1.00 66.38 92 LYS A C 1
ATOM 731 O O . LYS A 1 92 ? -25.445 -2.592 44.688 1.00 66.38 92 LYS A O 1
ATOM 736 N N . VAL A 1 93 ? -26.479 -4.543 45.099 1.00 63.81 93 VAL A N 1
ATOM 737 C CA . VAL A 1 93 ? -25.982 -4.706 46.478 1.00 63.81 93 VAL A CA 1
ATOM 738 C C . VAL A 1 93 ? -24.522 -5.161 46.513 1.00 63.81 93 VAL A C 1
ATOM 740 O O . VAL A 1 93 ? -23.761 -4.717 47.364 1.00 63.81 93 VAL A O 1
ATOM 743 N N . THR A 1 94 ? -24.112 -6.018 45.577 1.00 71.31 94 THR A N 1
ATOM 744 C CA . THR A 1 94 ? -22.727 -6.516 45.479 1.00 71.31 94 THR A CA 1
ATOM 745 C C . THR A 1 94 ? -21.776 -5.545 44.783 1.00 71.31 94 THR A C 1
ATOM 747 O O . THR A 1 94 ? -20.579 -5.798 44.758 1.00 71.31 94 THR A O 1
ATOM 750 N N . GLY A 1 95 ? -22.281 -4.447 44.211 1.00 64.12 95 GLY A N 1
ATOM 751 C CA . GLY A 1 95 ? -21.461 -3.467 43.495 1.00 64.12 95 GLY A CA 1
ATOM 752 C C . GLY A 1 95 ? -21.045 -3.888 42.082 1.00 64.12 95 GLY A C 1
ATOM 753 O O . GLY A 1 95 ? -20.455 -3.075 41.377 1.00 64.12 95 GLY A O 1
ATOM 754 N N . LYS A 1 96 ? -21.420 -5.089 41.615 1.00 66.50 96 LYS A N 1
ATOM 755 C CA . LYS A 1 96 ? -21.138 -5.586 40.252 1.00 66.50 96 LYS A CA 1
ATOM 756 C C . LYS A 1 96 ? -21.594 -4.641 39.141 1.00 66.50 96 LYS A C 1
ATOM 758 O O . LYS A 1 96 ? -20.954 -4.538 38.105 1.00 66.50 96 LYS A O 1
ATOM 763 N N . TYR A 1 97 ? -22.703 -3.933 39.347 1.00 65.38 97 TYR A N 1
ATOM 764 C CA . TYR A 1 97 ? -23.159 -2.913 38.397 1.00 65.38 97 TYR A CA 1
ATOM 765 C C . TYR A 1 97 ? -22.182 -1.726 38.281 1.00 65.38 97 TYR A C 1
ATOM 767 O O . TYR A 1 97 ? -21.994 -1.165 37.200 1.00 65.38 97 TYR A O 1
ATOM 775 N N . LEU A 1 98 ? -21.560 -1.344 39.400 1.00 61.50 98 LEU A N 1
ATOM 776 C CA . LEU A 1 98 ? -20.565 -0.278 39.445 1.00 61.50 98 LEU A CA 1
ATOM 777 C C . LEU A 1 98 ? -19.258 -0.728 38.778 1.00 61.50 98 LEU A C 1
ATOM 779 O O . LEU A 1 98 ? -18.670 0.052 38.042 1.00 61.50 98 LEU A O 1
ATOM 783 N N . GLU A 1 99 ? -18.867 -1.988 38.989 1.00 66.06 99 GLU A N 1
ATOM 784 C CA . GLU A 1 99 ? -17.716 -2.643 38.351 1.00 66.06 99 GLU A CA 1
ATOM 785 C C . GLU A 1 99 ? -17.858 -2.650 36.821 1.00 66.06 99 GLU A C 1
ATOM 787 O O . GLU A 1 99 ? -17.019 -2.081 36.141 1.00 66.06 99 GLU A O 1
ATOM 792 N N . ILE A 1 100 ? -18.999 -3.100 36.278 1.00 66.56 100 ILE A N 1
ATOM 793 C CA . ILE A 1 100 ? -19.284 -3.057 34.825 1.00 66.56 100 ILE A CA 1
ATOM 794 C C . ILE A 1 100 ? -19.196 -1.628 34.257 1.00 66.56 100 ILE A C 1
ATOM 796 O O . ILE A 1 100 ? -18.760 -1.417 33.125 1.00 66.56 100 ILE A O 1
ATOM 800 N N . SER A 1 101 ? -19.633 -0.631 35.032 1.00 65.25 101 SER A N 1
ATOM 801 C CA . SER A 1 101 ? -19.585 0.775 34.614 1.00 65.25 101 SER A CA 1
ATOM 802 C C . SER A 1 101 ? -18.160 1.344 34.659 1.00 65.25 101 SER A C 1
ATOM 804 O O . SER A 1 101 ? -17.804 2.158 33.806 1.00 65.25 101 SER A O 1
ATOM 806 N N . LEU A 1 102 ? -17.354 0.921 35.637 1.00 65.88 102 LEU A N 1
ATOM 807 C CA . LEU A 1 102 ? -15.933 1.251 35.761 1.00 65.88 102 LEU A CA 1
ATOM 808 C C . LEU A 1 102 ? -15.115 0.596 34.646 1.00 65.88 102 LEU A C 1
ATOM 810 O O . LEU A 1 102 ? -14.379 1.311 33.974 1.00 65.88 102 LEU A O 1
ATOM 814 N N . ASP A 1 103 ? -15.327 -0.694 34.379 1.00 67.81 103 ASP A N 1
ATOM 815 C CA . ASP A 1 103 ? -14.675 -1.448 33.301 1.00 67.81 103 ASP A CA 1
ATOM 816 C C . ASP A 1 103 ? -14.931 -0.799 31.934 1.00 67.81 103 ASP A C 1
ATOM 818 O O . ASP A 1 103 ? -14.028 -0.652 31.112 1.00 67.81 103 ASP A O 1
ATOM 822 N N . TYR A 1 104 ? -16.163 -0.340 31.692 1.00 68.75 104 TYR A N 1
ATOM 823 C CA . TYR A 1 104 ? -16.509 0.395 30.477 1.00 68.75 104 TYR A CA 1
ATOM 824 C C . TYR A 1 104 ? -15.772 1.740 30.367 1.00 68.75 104 TYR A C 1
ATOM 826 O O . TYR A 1 104 ? -15.314 2.125 29.287 1.00 68.75 104 TYR A O 1
ATOM 834 N N . LEU A 1 105 ? -15.659 2.478 31.474 1.00 68.94 105 LEU A N 1
ATOM 835 C CA . LEU A 1 105 ? -14.991 3.780 31.504 1.00 68.94 105 LEU A CA 1
ATOM 836 C C . LEU A 1 105 ? -13.469 3.623 31.345 1.00 68.94 105 LEU A C 1
ATOM 838 O O . LEU A 1 105 ? -12.851 4.392 30.608 1.00 68.94 105 LEU A O 1
ATOM 842 N N . GLU A 1 106 ? -12.891 2.586 31.952 1.00 75.44 106 GLU A N 1
ATOM 843 C CA . GLU A 1 106 ? -11.497 2.173 31.777 1.00 75.44 106 GLU A CA 1
ATOM 844 C C . GLU A 1 106 ? -11.209 1.758 30.328 1.00 75.44 106 GLU A C 1
ATOM 846 O O . GLU A 1 106 ? -10.279 2.282 29.711 1.00 75.44 106 GLU A O 1
ATOM 851 N N . ALA A 1 107 ? -12.047 0.901 29.735 1.00 71.56 107 ALA A N 1
ATOM 852 C CA . ALA A 1 107 ? -11.922 0.508 28.333 1.00 71.56 107 ALA A CA 1
ATOM 853 C C . ALA A 1 107 ? -11.987 1.725 27.397 1.00 71.56 107 ALA A C 1
ATOM 855 O O . ALA A 1 107 ? -11.223 1.825 26.438 1.00 71.56 107 ALA A O 1
ATOM 856 N N . ARG A 1 108 ? -12.843 2.706 27.697 1.00 74.12 108 ARG A N 1
ATOM 857 C CA . ARG A 1 108 ? -12.953 3.940 26.913 1.00 74.12 108 ARG A CA 1
ATOM 858 C C . ARG A 1 108 ? -11.720 4.839 27.019 1.00 74.12 108 ARG A C 1
ATOM 860 O O . ARG A 1 108 ? -11.270 5.352 25.997 1.00 74.12 108 ARG A O 1
ATOM 867 N N . LEU A 1 109 ? -11.164 5.002 28.220 1.00 77.19 109 LEU A N 1
ATOM 868 C CA . LEU A 1 109 ? -9.891 5.702 28.429 1.00 77.19 109 LEU A CA 1
ATOM 869 C C . LEU A 1 109 ? -8.758 5.029 27.648 1.00 77.19 109 LEU A C 1
ATOM 871 O O . LEU A 1 109 ? -7.941 5.709 27.026 1.00 77.19 109 LEU A O 1
ATOM 875 N N . ARG A 1 110 ? -8.741 3.692 27.628 1.00 82.00 110 ARG A N 1
ATOM 876 C CA . ARG A 1 110 ? -7.769 2.913 26.858 1.00 82.00 110 ARG A CA 1
ATOM 877 C C . ARG A 1 110 ? -7.926 3.114 25.349 1.00 82.00 110 ARG A C 1
ATOM 879 O O . ARG A 1 110 ? -6.921 3.287 24.667 1.00 82.00 110 ARG A O 1
ATOM 886 N N . ILE A 1 111 ? -9.161 3.174 24.841 1.00 83.31 111 ILE A N 1
ATOM 887 C CA . ILE A 1 111 ? -9.437 3.499 23.431 1.00 83.31 111 ILE A CA 1
ATOM 888 C C . ILE A 1 111 ? -8.875 4.883 23.071 1.00 83.31 111 ILE A C 1
ATOM 890 O O . ILE A 1 111 ? -8.266 5.021 22.017 1.00 83.31 111 ILE A O 1
ATOM 894 N N . ASP A 1 112 ? -9.032 5.904 23.921 1.00 84.12 112 ASP A N 1
ATOM 895 C CA . ASP A 1 112 ? -8.472 7.241 23.648 1.00 84.12 112 ASP A CA 1
ATOM 896 C C . ASP A 1 112 ? -6.933 7.246 23.589 1.00 84.12 112 ASP A C 1
ATOM 898 O O . ASP A 1 112 ? -6.353 7.993 22.800 1.00 84.12 112 ASP A O 1
ATOM 902 N N . GLY A 1 113 ? -6.269 6.417 24.402 1.00 85.94 113 GLY A N 1
ATOM 903 C CA . GLY A 1 113 ? -4.820 6.208 24.328 1.00 85.94 113 GLY A CA 1
ATOM 904 C C . GLY A 1 113 ? -4.401 5.569 23.003 1.00 85.94 113 GLY A C 1
ATOM 905 O O . GLY A 1 113 ? -3.598 6.148 22.272 1.00 85.94 113 GLY A O 1
ATOM 906 N N . LEU A 1 114 ? -5.023 4.438 22.653 1.00 86.69 114 LEU A N 1
ATOM 907 C CA . LEU A 1 114 ? -4.752 3.711 21.408 1.00 86.69 114 LEU A CA 1
ATOM 908 C C . LEU A 1 114 ? -5.010 4.561 20.163 1.00 86.69 114 LEU A C 1
ATOM 910 O O . LEU A 1 114 ? -4.235 4.505 19.217 1.00 86.69 114 LEU A O 1
ATOM 914 N N . LEU A 1 115 ? -6.052 5.396 20.172 1.00 88.12 115 LEU A N 1
ATOM 915 C CA . LEU A 1 115 ? -6.329 6.314 19.068 1.00 88.12 115 LEU A CA 1
ATOM 916 C C . LEU A 1 115 ? -5.218 7.331 18.849 1.00 88.12 115 LEU A C 1
ATOM 918 O O . LEU A 1 115 ? -4.895 7.623 17.708 1.00 88.12 115 LEU A O 1
ATOM 922 N N . LYS A 1 116 ? -4.631 7.888 19.914 1.00 89.00 116 LYS A N 1
ATOM 923 C CA . LYS A 1 116 ? -3.526 8.845 19.759 1.00 89.00 116 LYS A CA 1
ATOM 924 C C . LYS A 1 116 ? -2.299 8.184 19.143 1.00 89.00 116 LYS A C 1
ATOM 926 O O . LYS A 1 116 ? -1.612 8.805 18.338 1.00 89.00 116 LYS A O 1
ATOM 931 N N . GLU A 1 117 ? -2.022 6.944 19.531 1.00 88.69 117 GLU A N 1
ATOM 932 C CA . GLU A 1 117 ? -0.917 6.172 18.967 1.00 88.69 117 GLU A CA 1
ATOM 933 C C . GLU A 1 117 ? -1.187 5.780 17.513 1.00 88.69 117 GLU A C 1
ATOM 935 O O . GLU A 1 117 ? -0.298 5.919 16.673 1.00 88.69 117 GLU A O 1
ATOM 940 N N . ALA A 1 118 ? -2.414 5.352 17.208 1.00 88.62 118 ALA A N 1
ATOM 941 C CA . ALA A 1 118 ? -2.832 4.998 15.857 1.00 88.62 118 ALA A CA 1
ATOM 942 C C . ALA A 1 118 ? -2.823 6.219 14.929 1.00 88.62 118 ALA A C 1
ATOM 944 O O . ALA A 1 118 ? -2.343 6.124 13.808 1.00 88.62 118 ALA A O 1
ATOM 945 N N . GLU A 1 119 ? -3.240 7.385 15.422 1.00 91.31 119 GLU A N 1
ATOM 946 C CA . GLU A 1 119 ? -3.190 8.650 14.689 1.00 91.31 119 GLU A CA 1
ATOM 947 C C . GLU A 1 119 ? -1.754 9.055 14.355 1.00 91.31 119 GLU A C 1
ATOM 949 O O . GLU A 1 119 ? -1.449 9.415 13.221 1.00 91.31 119 GLU A O 1
ATOM 954 N N . ALA A 1 120 ? -0.839 8.946 15.321 1.00 90.19 120 ALA A N 1
ATOM 955 C CA . ALA A 1 120 ? 0.571 9.223 15.075 1.00 90.19 120 ALA A CA 1
ATOM 956 C C . ALA A 1 120 ? 1.176 8.252 14.046 1.00 90.19 120 ALA A C 1
ATOM 958 O O . ALA A 1 120 ? 1.967 8.672 13.201 1.00 90.19 120 ALA A O 1
ATOM 959 N N . ALA A 1 121 ? 0.803 6.968 14.097 1.00 89.12 121 ALA A N 1
ATOM 960 C CA . ALA A 1 121 ? 1.235 5.974 13.117 1.00 89.12 121 ALA A CA 1
ATOM 961 C C . ALA A 1 121 ? 0.641 6.242 11.721 1.00 89.12 121 ALA A C 1
ATOM 963 O O . ALA A 1 121 ? 1.370 6.182 10.734 1.00 89.12 121 ALA A O 1
ATOM 964 N N . ALA A 1 122 ? -0.640 6.612 11.634 1.00 90.38 122 ALA A N 1
ATOM 965 C CA . ALA A 1 122 ? -1.307 6.969 10.383 1.00 90.38 122 ALA A CA 1
ATOM 966 C C . ALA A 1 122 ? -0.660 8.193 9.723 1.00 90.38 122 ALA A C 1
ATOM 968 O O . ALA A 1 122 ? -0.329 8.144 8.544 1.00 90.38 122 ALA A O 1
ATOM 969 N N . GLN A 1 123 ? -0.367 9.247 10.488 1.00 91.38 123 GLN A N 1
ATOM 970 C CA . GLN A 1 123 ? 0.324 10.433 9.968 1.00 91.38 123 GLN A CA 1
ATOM 971 C C . GLN A 1 123 ? 1.731 10.114 9.446 1.00 91.38 123 GLN A C 1
ATOM 973 O O . GLN A 1 123 ? 2.158 10.647 8.423 1.00 91.38 123 GLN A O 1
ATOM 978 N N . GLN A 1 124 ? 2.470 9.229 10.123 1.00 89.88 124 GLN A N 1
ATOM 979 C CA . GLN A 1 124 ? 3.778 8.776 9.635 1.00 89.88 124 GLN A CA 1
ATOM 980 C C . GLN A 1 124 ? 3.645 7.968 8.340 1.00 89.88 124 GLN A C 1
ATOM 982 O O . GLN A 1 124 ? 4.431 8.163 7.411 1.00 89.88 124 GLN A O 1
ATOM 987 N N . LEU A 1 125 ? 2.628 7.107 8.257 1.00 90.31 125 LEU A N 1
ATOM 988 C CA . LEU A 1 125 ? 2.335 6.321 7.065 1.00 90.31 125 LEU A CA 1
ATOM 989 C C . LEU A 1 125 ? 1.906 7.201 5.881 1.00 90.31 125 LEU A C 1
ATOM 991 O O . LEU A 1 125 ? 2.311 6.930 4.758 1.00 90.31 125 LEU A O 1
ATOM 995 N N . GLU A 1 126 ? 1.168 8.289 6.109 1.00 91.12 126 GLU A N 1
ATOM 996 C CA . GLU A 1 126 ? 0.828 9.267 5.064 1.00 91.12 126 GLU A CA 1
ATOM 997 C C . GLU A 1 126 ? 2.057 9.961 4.474 1.00 91.12 126 GLU A C 1
ATOM 999 O O . GLU A 1 126 ? 2.157 10.134 3.258 1.00 91.12 126 GLU A O 1
ATOM 1004 N N . VAL A 1 127 ? 3.011 10.356 5.320 1.00 90.19 127 VAL A N 1
ATOM 1005 C CA . VAL A 1 127 ? 4.264 10.961 4.848 1.00 90.19 127 VAL A CA 1
ATOM 1006 C C . VAL A 1 127 ? 5.027 9.971 3.969 1.00 90.19 127 VAL A C 1
ATOM 1008 O O . VAL A 1 127 ? 5.498 10.339 2.891 1.00 90.19 127 VAL A O 1
ATOM 1011 N N . LEU A 1 128 ? 5.106 8.709 4.399 1.00 86.50 128 LEU A N 1
ATOM 1012 C CA . LEU A 1 128 ? 5.736 7.643 3.625 1.00 86.50 128 LEU A CA 1
ATOM 1013 C C . LEU A 1 128 ? 4.997 7.379 2.307 1.00 86.50 128 LEU A C 1
ATOM 1015 O O . LEU A 1 128 ? 5.632 7.263 1.262 1.00 86.50 128 LEU A O 1
ATOM 1019 N N . PHE A 1 129 ? 3.666 7.347 2.338 1.00 88.38 129 PHE A N 1
ATOM 1020 C CA . PHE A 1 129 ? 2.810 7.156 1.171 1.00 88.38 129 PHE A CA 1
ATOM 1021 C C . PHE A 1 129 ? 3.085 8.192 0.075 1.00 88.38 129 PHE A C 1
ATOM 1023 O O . PHE A 1 129 ? 3.219 7.841 -1.099 1.00 88.38 129 PHE A O 1
ATOM 1030 N N . VAL A 1 130 ? 3.233 9.465 0.455 1.00 89.19 130 VAL A N 1
ATOM 1031 C CA . VAL A 1 130 ? 3.585 10.545 -0.479 1.00 89.19 130 VAL A CA 1
ATOM 1032 C C . VAL A 1 130 ? 4.981 10.344 -1.074 1.00 89.19 130 VAL A C 1
ATOM 1034 O O . VAL A 1 130 ? 5.178 10.588 -2.267 1.00 89.19 130 VAL A O 1
ATOM 1037 N N . GLU A 1 131 ? 5.953 9.893 -0.278 1.00 85.88 131 GLU A N 1
ATOM 1038 C CA . GLU A 1 131 ? 7.305 9.641 -0.784 1.00 85.88 131 GLU A CA 1
ATOM 1039 C C . GLU A 1 131 ? 7.337 8.437 -1.735 1.00 85.88 131 GLU A C 1
ATOM 1041 O O . GLU A 1 131 ? 7.910 8.544 -2.816 1.00 85.88 131 GLU A O 1
ATOM 1046 N N . VAL A 1 132 ? 6.660 7.335 -1.401 1.00 86.62 132 VAL A N 1
ATOM 1047 C CA . VAL A 1 132 ? 6.534 6.148 -2.266 1.00 86.62 132 VAL A CA 1
ATOM 1048 C C . VAL A 1 132 ? 5.895 6.505 -3.605 1.00 86.62 132 VAL A C 1
ATOM 1050 O O . VAL A 1 132 ? 6.405 6.127 -4.660 1.00 86.62 132 VAL A O 1
ATOM 1053 N N . ASP A 1 133 ? 4.825 7.297 -3.594 1.00 88.06 133 ASP A N 1
ATOM 1054 C CA . ASP A 1 133 ? 4.188 7.766 -4.820 1.00 88.06 133 ASP A CA 1
ATOM 1055 C C . ASP A 1 133 ? 5.127 8.634 -5.671 1.00 88.06 133 ASP A C 1
ATOM 1057 O O . ASP A 1 133 ? 5.244 8.445 -6.886 1.00 88.06 133 ASP A O 1
ATOM 1061 N N . LYS A 1 134 ? 5.853 9.558 -5.035 1.00 87.19 134 LYS A N 1
ATOM 1062 C CA . LYS A 1 134 ? 6.851 10.393 -5.708 1.00 87.19 134 LYS A CA 1
ATOM 1063 C C . LYS A 1 134 ? 7.961 9.549 -6.341 1.00 87.19 134 LYS A C 1
ATOM 1065 O O . LYS A 1 134 ? 8.303 9.789 -7.502 1.00 87.19 134 LYS A O 1
ATOM 1070 N N . GLN A 1 135 ? 8.484 8.555 -5.623 1.00 83.69 135 GLN A N 1
ATOM 1071 C CA . GLN A 1 135 ? 9.485 7.617 -6.141 1.00 83.69 135 GLN A CA 1
ATOM 1072 C C . GLN A 1 135 ? 8.926 6.789 -7.308 1.00 83.69 135 GLN A C 1
ATOM 1074 O O . GLN A 1 135 ? 9.579 6.673 -8.343 1.00 83.69 135 GLN A O 1
ATOM 1079 N N . GLY A 1 136 ? 7.680 6.311 -7.218 1.00 86.94 136 GLY A N 1
ATOM 1080 C CA . GLY A 1 136 ? 7.014 5.600 -8.312 1.00 86.94 136 GLY A CA 1
ATOM 1081 C C . GLY A 1 136 ? 6.854 6.449 -9.576 1.00 86.94 136 GLY A C 1
ATOM 1082 O O . GLY A 1 136 ? 7.089 5.973 -10.688 1.00 86.94 136 GLY A O 1
ATOM 1083 N N . ARG A 1 137 ? 6.508 7.738 -9.446 1.00 89.38 137 ARG A N 1
ATOM 1084 C CA . ARG A 1 137 ? 6.458 8.665 -10.596 1.00 89.38 137 ARG A CA 1
ATOM 1085 C C . ARG A 1 137 ? 7.838 8.898 -11.216 1.00 89.38 137 ARG A C 1
ATOM 1087 O O . ARG A 1 137 ? 7.948 8.946 -12.444 1.00 89.38 137 ARG A O 1
ATOM 1094 N N . TYR A 1 138 ? 8.869 9.038 -10.384 1.00 86.88 138 TYR A N 1
ATOM 1095 C CA . TYR A 1 138 ? 10.247 9.176 -10.849 1.00 86.88 138 TYR A CA 1
ATOM 1096 C C . TYR A 1 138 ? 10.686 7.935 -11.640 1.00 86.88 138 TYR A C 1
ATOM 1098 O O . TYR A 1 138 ? 11.078 8.060 -12.800 1.00 86.88 138 TYR A O 1
ATOM 1106 N N . LEU A 1 139 ? 10.493 6.739 -11.080 1.00 86.12 139 LEU A N 1
ATOM 1107 C CA . LEU A 1 139 ? 10.875 5.478 -11.715 1.00 86.12 139 LEU A CA 1
ATOM 1108 C C . LEU A 1 139 ? 10.151 5.237 -13.043 1.00 86.12 139 LEU A C 1
ATOM 1110 O O . LEU A 1 139 ? 10.768 4.825 -14.022 1.00 86.12 139 LEU A O 1
ATOM 1114 N N . ARG A 1 140 ? 8.853 5.555 -13.121 1.00 89.19 140 ARG A N 1
ATOM 1115 C CA . ARG A 1 140 ? 8.087 5.469 -14.377 1.00 89.19 140 ARG A CA 1
ATOM 1116 C C . ARG A 1 140 ? 8.646 6.381 -15.470 1.00 89.19 140 ARG A C 1
ATOM 1118 O O . ARG A 1 140 ? 8.631 6.009 -16.642 1.00 89.19 140 ARG A O 1
ATOM 1125 N N . THR A 1 141 ? 9.158 7.552 -15.094 1.00 89.12 141 THR A N 1
ATOM 1126 C CA . THR A 1 141 ? 9.849 8.453 -16.030 1.00 89.12 141 THR A CA 1
ATOM 1127 C C . THR A 1 141 ? 11.170 7.834 -16.483 1.00 89.12 141 THR A C 1
ATOM 1129 O O . THR A 1 141 ? 11.462 7.799 -17.674 1.00 89.12 141 THR A O 1
ATOM 1132 N N . GLU A 1 142 ? 11.922 7.249 -15.555 1.00 86.00 142 GLU A N 1
ATOM 1133 C CA . GLU A 1 142 ? 13.193 6.592 -15.851 1.00 86.00 142 GLU A CA 1
ATOM 1134 C C . GLU A 1 142 ? 13.029 5.368 -16.775 1.00 86.00 142 GLU A C 1
ATOM 1136 O O . GLU A 1 142 ? 13.794 5.189 -17.723 1.00 86.00 142 GLU A O 1
ATOM 1141 N N . ILE A 1 143 ? 11.981 4.565 -16.568 1.00 89.06 143 ILE A N 1
ATOM 1142 C CA . ILE A 1 143 ? 11.577 3.461 -17.455 1.00 89.06 143 ILE A CA 1
ATOM 1143 C C . ILE A 1 143 ? 11.302 3.972 -18.868 1.00 89.06 143 ILE A C 1
ATOM 1145 O O . ILE A 1 143 ? 11.766 3.378 -19.845 1.00 89.06 143 ILE A O 1
ATOM 1149 N N . ARG A 1 144 ? 10.558 5.078 -18.986 1.00 89.00 144 ARG A N 1
ATOM 1150 C CA . ARG A 1 144 ? 10.243 5.706 -20.273 1.00 89.00 144 ARG A CA 1
ATOM 1151 C C . ARG A 1 144 ? 11.524 6.085 -21.018 1.00 89.00 144 ARG A C 1
ATOM 1153 O O . ARG A 1 144 ? 11.718 5.686 -22.169 1.00 89.00 144 ARG A O 1
ATOM 1160 N N . ASP A 1 145 ? 12.428 6.771 -20.328 1.00 86.31 145 ASP A N 1
ATOM 1161 C CA . ASP A 1 145 ? 13.704 7.211 -20.885 1.00 86.31 145 ASP A CA 1
ATOM 1162 C C . ASP A 1 145 ? 14.580 6.016 -21.287 1.00 86.31 145 ASP A C 1
ATOM 1164 O O . ASP A 1 145 ? 15.146 6.002 -22.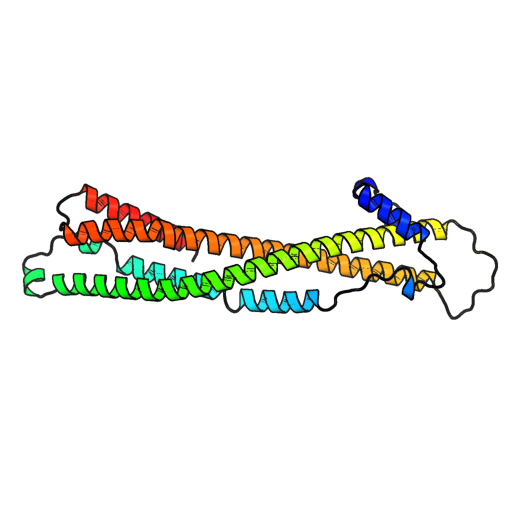385 1.00 86.31 145 ASP A O 1
ATOM 1168 N N . LEU A 1 146 ? 14.656 4.971 -20.455 1.00 87.50 146 LEU A N 1
ATOM 1169 C CA . LEU A 1 146 ? 15.375 3.733 -20.770 1.00 87.50 146 LEU A CA 1
ATOM 1170 C C . LEU A 1 146 ? 14.827 3.064 -22.030 1.00 87.50 146 LEU A C 1
ATOM 1172 O O . LEU A 1 146 ? 15.607 2.685 -22.909 1.00 87.50 146 LEU A O 1
ATOM 1176 N N . ARG A 1 147 ? 13.499 2.948 -22.155 1.00 89.50 147 ARG A N 1
ATOM 1177 C CA . ARG A 1 147 ? 12.847 2.368 -23.339 1.00 89.50 147 ARG A CA 1
ATOM 1178 C C . ARG A 1 147 ? 13.216 3.130 -24.608 1.00 89.50 147 ARG A C 1
ATOM 1180 O O . ARG A 1 147 ? 13.597 2.498 -25.596 1.00 89.50 147 ARG A O 1
ATOM 1187 N N . VAL A 1 148 ? 13.174 4.461 -24.564 1.00 87.56 148 VAL A N 1
ATOM 1188 C CA . VAL A 1 148 ? 13.569 5.347 -25.671 1.00 87.56 148 VAL A CA 1
ATOM 1189 C C . VAL A 1 148 ? 15.040 5.138 -26.058 1.00 87.56 148 VAL A C 1
ATOM 1191 O O . VAL A 1 148 ? 15.350 4.917 -27.232 1.00 87.56 148 VAL A O 1
ATOM 1194 N N . HIS A 1 149 ? 15.956 5.112 -25.085 1.00 84.50 149 HIS A N 1
ATOM 1195 C CA . HIS A 1 149 ? 17.384 4.900 -25.344 1.00 84.50 149 HIS A CA 1
ATOM 1196 C C . HIS A 1 149 ? 17.666 3.510 -25.927 1.00 84.50 149 HIS A C 1
ATOM 1198 O O . HIS A 1 149 ? 18.397 3.380 -26.913 1.00 84.50 149 HIS A O 1
ATOM 1204 N N . ILE A 1 150 ? 17.070 2.457 -25.361 1.00 86.62 150 ILE A N 1
ATOM 1205 C CA . ILE A 1 150 ? 17.223 1.081 -25.850 1.00 86.62 150 ILE A CA 1
ATOM 1206 C C . ILE A 1 150 ? 16.690 0.960 -27.281 1.00 86.62 150 ILE A C 1
ATOM 1208 O O . ILE A 1 150 ? 17.352 0.341 -28.119 1.00 86.62 150 ILE A O 1
ATOM 1212 N N . ALA A 1 151 ? 15.535 1.561 -27.582 1.00 86.69 151 ALA A N 1
ATOM 1213 C CA . ALA A 1 151 ? 14.958 1.571 -28.922 1.00 86.69 151 ALA A CA 1
ATOM 1214 C C . ALA A 1 151 ? 15.886 2.265 -29.931 1.00 86.69 151 ALA A C 1
ATOM 1216 O O . ALA A 1 151 ? 16.246 1.655 -30.941 1.00 86.69 151 ALA A O 1
ATOM 1217 N N . ALA A 1 152 ? 16.359 3.478 -29.626 1.00 84.44 152 ALA A N 1
ATOM 1218 C CA . ALA A 1 152 ? 17.299 4.213 -30.474 1.00 84.44 152 ALA A CA 1
ATOM 1219 C C . ALA A 1 152 ? 18.601 3.427 -30.713 1.00 84.44 152 ALA A C 1
ATOM 1221 O O . ALA A 1 152 ? 19.061 3.296 -31.850 1.00 84.44 152 ALA A O 1
ATOM 1222 N N . GLY A 1 153 ? 19.166 2.825 -29.660 1.00 84.12 153 GLY A N 1
ATOM 1223 C CA . GLY A 1 153 ? 20.373 2.006 -29.764 1.00 84.12 153 GLY A CA 1
ATOM 1224 C C . GLY A 1 153 ? 20.176 0.747 -30.616 1.00 84.12 153 GLY A C 1
ATOM 1225 O O . GLY A 1 153 ? 21.023 0.415 -31.450 1.00 84.12 153 GLY A O 1
A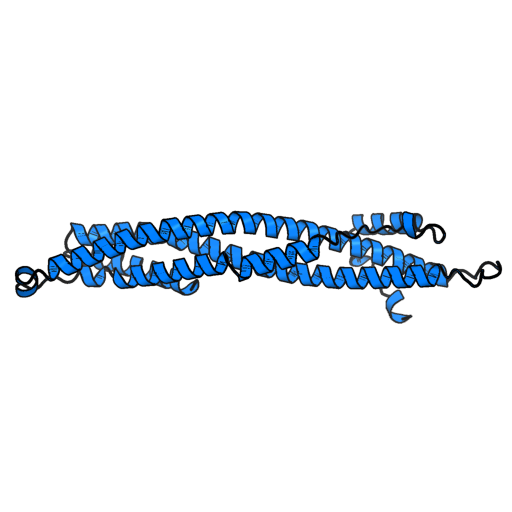TOM 1226 N N . ARG A 1 154 ? 19.044 0.052 -30.460 1.00 86.69 154 ARG A N 1
ATOM 1227 C CA . ARG A 1 154 ? 18.705 -1.127 -31.274 1.00 86.69 154 ARG A CA 1
ATOM 1228 C C . ARG A 1 154 ? 18.488 -0.762 -32.744 1.00 86.69 154 ARG A C 1
ATOM 1230 O O . ARG A 1 154 ? 19.008 -1.463 -33.611 1.00 86.69 154 ARG A O 1
ATOM 1237 N N . LEU A 1 155 ? 17.790 0.342 -33.029 1.00 83.06 155 LEU A N 1
ATOM 1238 C CA . LEU A 1 155 ? 17.597 0.851 -34.394 1.00 83.06 155 LEU A CA 1
ATOM 1239 C C . LEU A 1 155 ? 18.927 1.230 -35.052 1.00 83.06 155 LEU A C 1
ATOM 1241 O O . LEU A 1 155 ? 19.169 0.865 -36.205 1.00 83.06 155 LEU A O 1
ATOM 1245 N N . TYR A 1 156 ? 19.817 1.897 -34.312 1.00 81.00 156 TYR A N 1
ATOM 1246 C CA . TYR A 1 156 ? 21.163 2.208 -34.787 1.00 81.00 156 TYR A CA 1
ATOM 1247 C C . TYR A 1 156 ? 21.935 0.939 -35.167 1.00 81.00 156 TYR A C 1
ATOM 1249 O O . TYR A 1 156 ? 22.483 0.863 -36.267 1.00 81.00 156 TYR A O 1
ATOM 1257 N N . MET A 1 157 ? 21.927 -0.085 -34.306 1.00 78.88 157 MET A N 1
ATOM 1258 C CA . MET A 1 157 ? 22.602 -1.362 -34.576 1.00 78.88 157 MET A CA 1
ATOM 1259 C C . MET A 1 157 ? 22.008 -2.101 -35.775 1.00 78.88 157 MET A C 1
ATOM 1261 O O . MET A 1 157 ? 22.739 -2.631 -36.609 1.00 78.88 157 MET A O 1
ATOM 1265 N N . ALA A 1 158 ? 20.683 -2.107 -35.914 1.00 79.00 158 ALA A N 1
ATOM 1266 C CA . ALA A 1 158 ? 20.028 -2.707 -37.071 1.00 79.00 158 ALA A CA 1
ATOM 1267 C C . ALA A 1 158 ? 20.400 -1.992 -38.384 1.00 79.00 158 ALA A C 1
ATOM 1269 O O . ALA A 1 158 ? 20.515 -2.641 -39.428 1.00 79.00 158 ALA A O 1
ATOM 1270 N N . ARG A 1 159 ? 20.610 -0.667 -38.340 1.00 73.00 159 ARG A N 1
ATOM 1271 C CA . ARG A 1 159 ? 21.025 0.138 -39.496 1.00 73.00 159 ARG A CA 1
ATOM 1272 C C . ARG A 1 159 ? 22.512 -0.019 -39.812 1.00 73.00 159 ARG A C 1
ATOM 1274 O O . ARG A 1 159 ? 22.846 -0.134 -40.986 1.00 73.00 159 ARG A O 1
ATOM 1281 N N . SER A 1 160 ? 23.390 -0.070 -38.810 1.00 67.69 160 SER A N 1
ATOM 1282 C CA . SER A 1 160 ? 24.845 -0.181 -39.004 1.00 67.69 160 SER A CA 1
ATOM 1283 C C . SER A 1 160 ? 25.266 -1.517 -39.621 1.00 67.69 160 SER A C 1
ATOM 1285 O O . SER A 1 160 ? 26.140 -1.530 -40.480 1.00 67.69 160 SER A O 1
ATOM 1287 N N . ILE A 1 161 ? 24.577 -2.616 -39.290 1.00 59.91 161 ILE A N 1
ATOM 1288 C CA . ILE A 1 161 ? 24.794 -3.952 -39.883 1.00 59.91 161 ILE A CA 1
ATOM 1289 C C . ILE A 1 161 ? 24.508 -3.971 -41.403 1.00 59.91 161 ILE A C 1
ATOM 1291 O O . ILE A 1 161 ? 24.964 -4.866 -42.111 1.00 59.91 161 ILE A O 1
ATOM 1295 N N . ARG A 1 162 ? 23.753 -2.993 -41.928 1.00 56.72 162 ARG A N 1
ATOM 1296 C CA . ARG A 1 162 ? 23.413 -2.889 -43.359 1.00 56.72 162 ARG A CA 1
ATOM 1297 C C . ARG A 1 162 ? 24.392 -2.042 -44.176 1.00 56.72 162 ARG A C 1
ATOM 1299 O O . ARG A 1 162 ? 24.272 -2.039 -45.399 1.00 56.72 162 ARG A O 1
ATOM 1306 N N . LEU A 1 163 ? 25.319 -1.314 -43.547 1.00 52.78 163 LEU A N 1
ATOM 1307 C CA . LEU A 1 163 ? 26.336 -0.553 -44.274 1.00 52.78 163 LEU A CA 1
ATOM 1308 C C . LEU A 1 163 ? 27.583 -1.430 -44.486 1.00 52.78 163 LEU A C 1
ATOM 1310 O O . LEU A 1 163 ? 28.050 -2.037 -43.524 1.00 52.78 163 LEU A O 1
ATOM 1314 N N . PRO A 1 164 ? 28.139 -1.505 -45.711 1.00 43.56 164 PRO A N 1
ATOM 1315 C CA . PRO A 1 164 ? 29.393 -2.209 -45.943 1.00 43.56 164 PRO A CA 1
ATOM 1316 C C . PRO A 1 164 ? 30.507 -1.535 -45.136 1.00 43.56 164 PRO A C 1
ATOM 1318 O O . PRO A 1 164 ? 30.631 -0.308 -45.153 1.00 43.56 164 PRO A O 1
ATOM 1321 N N . GLU A 1 165 ? 31.281 -2.340 -44.405 1.00 53.59 165 GLU A N 1
ATOM 1322 C CA . GLU A 1 165 ? 32.420 -1.883 -43.610 1.00 53.59 165 GLU A CA 1
ATOM 1323 C C . GLU A 1 165 ? 33.326 -1.011 -44.486 1.00 53.59 165 GLU A C 1
ATOM 1325 O O . GLU A 1 165 ? 33.817 -1.450 -45.527 1.00 53.59 165 GLU A O 1
ATOM 1330 N N . SER A 1 166 ? 33.527 0.255 -44.109 1.00 50.12 166 SER A N 1
ATOM 1331 C CA . SER A 1 166 ? 34.539 1.061 -44.783 1.00 50.12 166 SER A CA 1
ATOM 1332 C C . SER A 1 166 ? 35.891 0.410 -44.509 1.00 50.12 166 SER A C 1
ATOM 1334 O O . SER A 1 166 ? 36.252 0.278 -43.341 1.00 50.12 166 SER A O 1
ATOM 1336 N N . ASN A 1 167 ? 36.604 0.031 -45.571 1.00 44.44 167 ASN A N 1
ATOM 1337 C CA . ASN A 1 167 ? 37.941 -0.575 -45.596 1.00 44.44 167 ASN A CA 1
ATOM 1338 C C . ASN A 1 167 ? 39.004 0.257 -44.848 1.00 44.44 167 ASN A C 1
ATOM 1340 O O . ASN A 1 167 ? 39.890 0.851 -45.455 1.00 44.44 167 ASN A O 1
ATOM 1344 N N . THR A 1 168 ? 38.907 0.338 -43.529 1.00 48.50 168 THR A N 1
ATOM 1345 C CA . THR A 1 168 ? 39.929 0.896 -42.649 1.00 48.50 168 THR A CA 1
ATOM 1346 C C . THR A 1 168 ? 40.331 -0.248 -41.743 1.00 48.50 168 THR A C 1
ATOM 1348 O O . THR A 1 168 ? 39.463 -0.834 -41.097 1.00 48.50 168 THR A O 1
ATOM 1351 N N . GLU A 1 169 ? 41.609 -0.620 -41.784 1.00 47.56 169 GLU A N 1
ATOM 1352 C CA . GLU A 1 169 ? 42.133 -1.761 -41.037 1.00 47.56 169 GLU A CA 1
ATOM 1353 C C . GLU A 1 169 ? 41.643 -1.738 -39.581 1.00 47.56 169 GLU A C 1
ATOM 1355 O O . GLU A 1 169 ? 41.667 -0.678 -38.944 1.00 47.56 169 GLU A O 1
ATOM 1360 N N . PRO A 1 170 ? 41.151 -2.873 -39.058 1.00 49.19 170 PRO A N 1
ATOM 1361 C CA . PRO A 1 170 ? 40.629 -2.926 -37.710 1.00 49.19 170 PRO A CA 1
ATOM 1362 C C . PRO A 1 170 ? 41.799 -2.753 -36.748 1.00 49.19 170 PRO A C 1
ATOM 1364 O O . PRO A 1 170 ? 42.666 -3.620 -36.645 1.00 49.19 170 PRO A O 1
ATOM 1367 N N . ASP A 1 171 ? 41.813 -1.637 -36.027 1.00 50.00 171 ASP A N 1
ATOM 1368 C CA . ASP A 1 171 ? 42.646 -1.505 -34.843 1.00 50.00 171 ASP A CA 1
ATOM 1369 C C . ASP A 1 171 ? 42.220 -2.625 -33.878 1.00 50.00 171 ASP A C 1
ATOM 1371 O O . ASP A 1 171 ? 41.106 -2.628 -33.347 1.00 50.00 171 ASP A O 1
ATOM 1375 N N . ALA A 1 172 ? 43.060 -3.657 -33.746 1.00 50.59 172 ALA A N 1
ATOM 1376 C CA . ALA A 1 172 ? 42.706 -4.970 -33.194 1.00 50.59 172 ALA A CA 1
ATOM 1377 C C . ALA A 1 172 ? 42.271 -4.942 -31.712 1.00 50.59 172 ALA A C 1
ATOM 1379 O O . ALA A 1 172 ? 41.886 -5.972 -31.154 1.00 50.59 172 ALA A O 1
ATOM 1380 N N . PHE A 1 173 ? 42.320 -3.770 -31.077 1.00 50.25 173 PHE A N 1
ATOM 1381 C CA . PHE A 1 173 ? 42.103 -3.566 -29.652 1.00 50.25 173 PHE A CA 1
ATOM 1382 C C . PHE A 1 173 ? 40.846 -2.767 -29.292 1.00 50.25 173 PHE A C 1
ATOM 1384 O O . PHE A 1 173 ? 40.483 -2.761 -28.113 1.00 50.25 173 PHE A O 1
ATOM 1391 N N . ASP A 1 174 ? 40.130 -2.157 -30.246 1.00 57.44 174 ASP A N 1
ATOM 1392 C CA . ASP A 1 174 ? 38.887 -1.446 -29.929 1.00 57.44 174 ASP A CA 1
ATOM 1393 C C . ASP A 1 174 ? 37.713 -1.895 -30.800 1.00 57.44 174 ASP A C 1
ATOM 1395 O O . ASP A 1 174 ? 37.644 -1.636 -31.998 1.00 57.44 174 ASP A O 1
ATOM 1399 N N . LYS A 1 175 ? 36.760 -2.592 -30.171 1.00 69.94 175 LYS A N 1
ATOM 1400 C CA . LYS A 1 175 ? 35.537 -3.088 -30.809 1.00 69.94 175 LYS A CA 1
ATOM 1401 C C . LYS A 1 175 ? 34.328 -2.250 -30.375 1.00 69.94 175 LYS A C 1
ATOM 1403 O O . LYS A 1 175 ? 33.559 -2.673 -29.505 1.00 69.94 175 LYS A O 1
ATOM 1408 N N . PRO A 1 176 ? 34.121 -1.056 -30.960 1.00 70.06 176 PRO A N 1
ATOM 1409 C CA . PRO A 1 176 ? 33.087 -0.116 -30.526 1.00 70.06 176 PRO A CA 1
ATOM 1410 C C . PRO A 1 176 ? 31.669 -0.683 -30.668 1.00 70.06 176 PRO A C 1
ATOM 1412 O O . PRO A 1 176 ? 30.818 -0.424 -29.820 1.00 70.06 176 PRO A O 1
ATOM 1415 N N . GLN A 1 177 ? 31.417 -1.507 -31.691 1.00 73.00 177 GLN A N 1
ATOM 1416 C CA . GLN A 1 177 ? 30.110 -2.142 -31.892 1.00 73.00 177 GLN A CA 1
ATOM 1417 C C . GLN A 1 177 ? 29.784 -3.172 -30.800 1.00 73.00 177 GLN A C 1
ATOM 1419 O O . GLN A 1 177 ? 28.662 -3.193 -30.298 1.00 73.00 177 GLN A O 1
ATOM 1424 N N . GLU A 1 178 ? 30.758 -3.987 -30.381 1.00 76.25 178 GLU A N 1
ATOM 1425 C CA . GLU A 1 178 ? 30.570 -4.951 -29.286 1.00 76.25 178 GLU A CA 1
ATOM 1426 C C . GLU A 1 178 ? 30.343 -4.230 -27.947 1.00 76.25 178 GLU A C 1
ATOM 1428 O O . GLU A 1 178 ? 29.440 -4.600 -27.192 1.00 76.25 178 GLU A O 1
ATOM 1433 N N . ARG A 1 179 ? 31.093 -3.148 -27.672 1.00 76.69 179 ARG A N 1
ATOM 1434 C CA . ARG A 1 179 ? 30.876 -2.306 -26.479 1.00 76.69 179 ARG A CA 1
ATOM 1435 C C . ARG A 1 179 ? 29.472 -1.697 -26.466 1.00 76.69 179 ARG A C 1
ATOM 1437 O O . ARG A 1 179 ? 28.812 -1.701 -25.427 1.00 76.69 179 ARG A O 1
ATOM 1444 N N . PHE A 1 180 ? 29.000 -1.208 -27.612 1.00 77.94 180 PHE A N 1
ATOM 1445 C CA . PHE A 1 180 ? 27.660 -0.638 -27.746 1.00 77.94 180 PHE A CA 1
ATOM 1446 C C . PHE A 1 180 ? 26.559 -1.691 -27.558 1.00 77.94 180 PHE A C 1
ATOM 1448 O O . PHE A 1 180 ? 25.622 -1.465 -26.794 1.00 77.94 180 PHE A O 1
ATOM 1455 N N . ALA A 1 181 ? 26.706 -2.874 -28.168 1.00 81.19 181 ALA A N 1
ATOM 1456 C CA . ALA A 1 181 ? 25.782 -3.997 -27.988 1.00 81.19 181 ALA A CA 1
ATOM 1457 C C . ALA A 1 181 ? 25.664 -4.410 -26.513 1.00 81.19 181 ALA A C 1
ATOM 1459 O O . ALA A 1 181 ? 24.561 -4.598 -25.989 1.00 81.19 181 ALA A O 1
ATOM 1460 N N . ARG A 1 182 ? 26.807 -4.506 -25.820 1.00 81.69 182 ARG A N 1
ATOM 1461 C CA . ARG A 1 182 ? 26.849 -4.807 -24.387 1.00 81.69 182 ARG A CA 1
ATOM 1462 C C . ARG A 1 182 ? 26.153 -3.723 -23.568 1.00 81.69 182 ARG A C 1
ATOM 1464 O O . ARG A 1 182 ? 25.389 -4.051 -22.670 1.00 81.69 182 ARG A O 1
ATOM 1471 N N . ARG A 1 183 ? 26.352 -2.445 -23.903 1.00 82.00 183 ARG A N 1
ATOM 1472 C CA . ARG A 1 183 ? 25.682 -1.333 -23.217 1.00 82.00 183 ARG A CA 1
ATOM 1473 C C . ARG A 1 183 ? 24.163 -1.383 -23.374 1.00 82.00 183 ARG A C 1
ATOM 1475 O O . ARG A 1 183 ? 23.467 -1.250 -22.378 1.00 82.00 183 ARG A O 1
ATOM 1482 N N . ILE A 1 184 ? 23.648 -1.640 -24.579 1.00 84.31 184 ILE A N 1
ATOM 1483 C CA . ILE A 1 184 ? 22.202 -1.827 -24.804 1.00 84.31 184 ILE A CA 1
ATOM 1484 C C . ILE A 1 184 ? 21.668 -3.001 -23.976 1.00 84.31 184 ILE A C 1
ATOM 1486 O O . ILE A 1 184 ? 20.585 -2.909 -23.409 1.00 84.31 184 ILE A O 1
ATOM 1490 N N . THR A 1 185 ? 22.427 -4.096 -23.897 1.00 85.50 185 THR A N 1
ATOM 1491 C CA . THR A 1 185 ? 22.044 -5.271 -23.101 1.00 85.50 185 THR A CA 1
ATOM 1492 C C . THR A 1 185 ? 21.969 -4.930 -21.612 1.00 85.50 185 THR A C 1
ATOM 1494 O O . THR A 1 185 ? 20.989 -5.279 -20.963 1.00 85.50 185 THR A O 1
ATOM 1497 N N . ASN A 1 186 ? 22.948 -4.188 -21.087 1.00 84.25 186 ASN A N 1
ATOM 1498 C CA . ASN A 1 186 ? 22.933 -3.719 -19.700 1.00 84.25 186 ASN A CA 1
ATOM 1499 C C . ASN A 1 186 ? 21.750 -2.777 -19.425 1.00 84.25 186 ASN A C 1
ATOM 1501 O O . ASN A 1 186 ? 21.085 -2.932 -18.409 1.00 84.25 186 ASN A O 1
ATOM 1505 N N . LEU A 1 187 ? 21.449 -1.842 -20.335 1.00 85.06 187 LEU A N 1
ATOM 1506 C CA . LEU A 1 187 ? 20.281 -0.962 -20.199 1.00 85.06 187 LEU A CA 1
ATOM 1507 C C . LEU A 1 187 ? 18.969 -1.751 -20.217 1.00 85.06 187 LEU A C 1
ATOM 1509 O O . LEU A 1 187 ? 18.058 -1.432 -19.466 1.00 85.06 187 LEU A O 1
ATOM 1513 N N . ALA A 1 188 ? 18.869 -2.794 -21.043 1.00 86.56 188 ALA A N 1
ATOM 1514 C CA . ALA A 1 188 ? 17.692 -3.659 -21.068 1.00 86.56 188 ALA A CA 1
ATOM 1515 C C . ALA A 1 188 ? 17.530 -4.473 -19.775 1.00 86.56 188 ALA A C 1
ATOM 1517 O O . ALA A 1 188 ? 16.404 -4.681 -19.335 1.00 86.56 188 ALA A O 1
ATOM 1518 N N . ALA A 1 189 ? 18.633 -4.908 -19.160 1.00 86.56 189 ALA A N 1
ATOM 1519 C CA . ALA A 1 189 ? 18.591 -5.539 -17.844 1.00 86.56 189 ALA A CA 1
ATOM 1520 C C . ALA A 1 189 ? 18.138 -4.547 -16.758 1.00 86.56 189 ALA A C 1
ATOM 1522 O O . ALA A 1 189 ? 17.288 -4.892 -15.944 1.00 86.56 189 ALA A O 1
ATOM 1523 N N . LEU A 1 190 ? 18.645 -3.309 -16.794 1.00 85.62 190 LEU A N 1
ATOM 1524 C CA . LEU A 1 190 ? 18.224 -2.241 -15.883 1.00 85.62 190 LEU A CA 1
ATOM 1525 C C . LEU A 1 190 ? 16.733 -1.909 -16.037 1.00 85.62 190 LEU A C 1
ATOM 1527 O O . LEU A 1 190 ? 16.021 -1.815 -15.045 1.00 85.62 190 LEU A O 1
ATOM 1531 N N . LEU A 1 191 ? 16.244 -1.810 -17.278 1.00 87.94 191 LEU A N 1
ATOM 1532 C CA . LEU A 1 191 ? 14.825 -1.604 -17.571 1.00 87.94 191 LEU A CA 1
ATOM 1533 C C . LEU A 1 191 ? 13.954 -2.686 -16.919 1.00 87.94 191 LEU A C 1
ATOM 1535 O O . LEU A 1 191 ? 12.986 -2.353 -16.247 1.00 87.94 191 LEU A O 1
ATOM 1539 N N . ALA A 1 192 ? 14.317 -3.962 -17.083 1.00 86.94 192 ALA A N 1
ATOM 1540 C CA . ALA A 1 192 ? 13.570 -5.066 -16.483 1.00 86.94 192 ALA A CA 1
ATOM 1541 C C . ALA A 1 192 ? 13.565 -4.999 -14.943 1.00 86.94 192 ALA A C 1
ATOM 1543 O O . ALA A 1 192 ? 12.553 -5.317 -14.322 1.00 86.94 192 ALA A O 1
ATOM 1544 N N . SER A 1 193 ? 14.672 -4.555 -14.336 1.00 84.81 193 SER A N 1
ATOM 1545 C CA . SER A 1 193 ? 14.753 -4.303 -12.891 1.00 84.81 193 SER A CA 1
ATOM 1546 C C . SER A 1 193 ? 13.771 -3.209 -12.467 1.00 84.81 193 SER A C 1
ATOM 1548 O O . SER A 1 193 ? 12.929 -3.435 -11.606 1.00 84.81 193 SER A O 1
ATOM 1550 N N . HIS A 1 194 ? 13.793 -2.053 -13.137 1.00 86.56 194 HIS A N 1
ATOM 1551 C CA . HIS A 1 194 ? 12.907 -0.931 -12.814 1.00 86.56 194 HIS A CA 1
ATOM 1552 C C . HIS A 1 194 ? 11.423 -1.269 -13.024 1.00 86.56 194 HIS A C 1
ATOM 1554 O O . HIS A 1 194 ? 10.573 -0.862 -12.230 1.00 86.56 194 HIS A O 1
ATOM 1560 N N . GLU A 1 195 ? 11.086 -2.018 -14.077 1.00 88.69 195 GLU A N 1
ATOM 1561 C CA . GLU A 1 195 ? 9.717 -2.493 -14.309 1.00 88.69 195 GLU A CA 1
ATOM 1562 C C . GLU A 1 195 ? 9.232 -3.372 -13.148 1.00 88.69 195 GLU A C 1
ATOM 1564 O O . GLU A 1 195 ? 8.111 -3.190 -12.672 1.00 88.69 195 GLU A O 1
ATOM 1569 N N . MET A 1 196 ? 10.089 -4.259 -12.633 1.00 86.69 196 MET A N 1
ATOM 1570 C CA . MET A 1 196 ? 9.780 -5.071 -11.454 1.00 86.69 196 MET A CA 1
ATOM 1571 C C . MET A 1 196 ? 9.600 -4.209 -10.196 1.00 86.69 196 MET A C 1
ATOM 1573 O O . MET A 1 196 ? 8.595 -4.351 -9.497 1.00 86.69 196 MET A O 1
ATOM 1577 N N . THR A 1 197 ? 10.517 -3.275 -9.936 1.00 85.31 197 THR A N 1
ATOM 1578 C CA . THR A 1 197 ? 10.424 -2.362 -8.786 1.00 85.31 197 THR A CA 1
ATOM 1579 C C . THR A 1 197 ? 9.160 -1.496 -8.847 1.00 85.31 197 THR A C 1
ATOM 1581 O O . THR A 1 197 ? 8.532 -1.236 -7.824 1.00 85.31 197 THR A O 1
ATOM 1584 N N . THR A 1 198 ? 8.703 -1.108 -10.043 1.00 88.00 198 THR A N 1
ATOM 1585 C CA . THR A 1 198 ? 7.436 -0.368 -10.206 1.00 88.00 198 THR A CA 1
ATOM 1586 C C . THR A 1 198 ? 6.233 -1.191 -9.755 1.00 88.00 198 THR A C 1
ATOM 1588 O O . THR A 1 198 ? 5.364 -0.668 -9.065 1.00 88.00 198 THR A O 1
ATOM 1591 N N . VAL A 1 199 ? 6.191 -2.484 -10.091 1.00 88.69 199 VAL A N 1
ATOM 1592 C CA . VAL A 1 199 ? 5.113 -3.380 -9.640 1.00 88.69 199 VAL A CA 1
ATOM 1593 C C . VAL A 1 199 ? 5.103 -3.498 -8.114 1.00 88.69 199 VAL A C 1
ATOM 1595 O O . VAL A 1 199 ? 4.035 -3.479 -7.502 1.00 88.69 199 VAL A O 1
ATOM 1598 N N . GLN A 1 200 ? 6.281 -3.584 -7.491 1.00 84.69 200 GLN A N 1
ATOM 1599 C CA . GLN A 1 200 ? 6.403 -3.620 -6.031 1.00 84.69 200 GLN A CA 1
ATOM 1600 C C . GLN A 1 200 ? 5.936 -2.305 -5.387 1.00 84.69 200 GLN A C 1
ATOM 1602 O O . GLN A 1 200 ? 5.189 -2.334 -4.410 1.00 84.69 200 GLN A O 1
ATOM 1607 N N . LEU A 1 201 ? 6.299 -1.156 -5.967 1.00 85.88 201 LEU A N 1
ATOM 1608 C CA . LEU A 1 201 ? 5.840 0.161 -5.516 1.00 85.88 201 LEU A CA 1
ATOM 1609 C C . LEU A 1 201 ? 4.325 0.319 -5.620 1.00 85.88 201 LEU A C 1
ATOM 1611 O O . LEU A 1 201 ? 3.704 0.803 -4.678 1.00 85.88 201 LEU A O 1
ATOM 1615 N N . ASP A 1 202 ? 3.722 -0.101 -6.731 1.00 88.06 202 ASP A N 1
ATOM 1616 C CA . ASP A 1 202 ? 2.275 -0.002 -6.925 1.00 88.06 202 ASP A CA 1
ATOM 1617 C C . ASP A 1 202 ? 1.515 -0.902 -5.930 1.00 88.06 202 ASP A C 1
ATOM 1619 O O . ASP A 1 202 ? 0.463 -0.513 -5.419 1.00 88.06 202 ASP A O 1
ATOM 1623 N N . MET A 1 203 ? 2.072 -2.070 -5.584 1.00 88.44 203 MET A N 1
ATOM 1624 C CA . MET A 1 203 ? 1.527 -2.941 -4.537 1.00 88.44 203 MET A CA 1
ATOM 1625 C C . MET A 1 203 ? 1.618 -2.295 -3.148 1.00 88.44 203 MET A C 1
ATOM 1627 O O . MET A 1 203 ? 0.617 -2.250 -2.432 1.00 88.44 203 MET A O 1
ATOM 1631 N N . ALA A 1 204 ? 2.786 -1.763 -2.777 1.00 85.25 204 ALA A N 1
ATOM 1632 C CA . ALA A 1 204 ? 2.976 -1.071 -1.502 1.00 85.25 204 ALA A CA 1
ATOM 1633 C C . ALA A 1 204 ? 2.066 0.163 -1.392 1.00 85.25 204 ALA A C 1
ATOM 1635 O O . ALA A 1 204 ? 1.449 0.401 -0.354 1.00 85.25 204 ALA A O 1
ATOM 1636 N N . TYR A 1 205 ? 1.932 0.917 -2.485 1.00 88.44 205 TYR A N 1
ATOM 1637 C CA . TYR A 1 205 ? 1.031 2.058 -2.586 1.00 88.44 205 TYR A CA 1
ATOM 1638 C C . TYR A 1 205 ? -0.425 1.658 -2.332 1.00 88.44 205 TYR A C 1
ATOM 1640 O O . TYR A 1 205 ? -1.085 2.270 -1.493 1.00 88.44 205 TYR A O 1
ATOM 1648 N N . ALA A 1 206 ? -0.918 0.617 -3.010 1.00 89.62 206 ALA A N 1
ATOM 1649 C CA . ALA A 1 206 ? -2.283 0.131 -2.821 1.00 89.62 206 ALA A CA 1
ATOM 1650 C C . ALA A 1 206 ? -2.530 -0.319 -1.374 1.00 89.62 206 ALA A C 1
ATOM 1652 O O . ALA A 1 206 ? -3.514 0.090 -0.762 1.00 89.62 206 ALA A O 1
ATOM 1653 N N . HIS A 1 207 ? -1.596 -1.082 -0.799 1.00 87.56 207 HIS A N 1
ATOM 1654 C CA . HIS A 1 207 ? -1.699 -1.548 0.580 1.00 87.56 207 HIS A CA 1
ATOM 1655 C C . HIS A 1 207 ? -1.789 -0.389 1.588 1.00 87.56 207 HIS A C 1
ATOM 1657 O O . HIS A 1 207 ? -2.678 -0.372 2.440 1.00 87.56 207 HIS A O 1
ATOM 1663 N N . MET A 1 208 ? -0.913 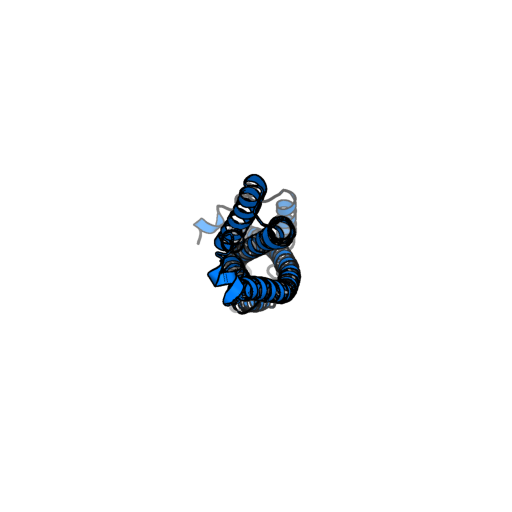0.613 1.465 1.00 89.00 208 MET A N 1
ATOM 1664 C CA . MET A 1 208 ? -0.947 1.796 2.329 1.00 89.00 208 MET A CA 1
ATOM 1665 C C . MET A 1 208 ? -2.232 2.611 2.157 1.00 89.00 208 MET A C 1
ATOM 1667 O O . MET A 1 208 ? -2.804 3.056 3.152 1.00 89.00 208 MET A O 1
ATOM 1671 N N . ALA A 1 209 ? -2.687 2.808 0.914 1.00 91.12 209 ALA A N 1
ATOM 1672 C CA . ALA A 1 209 ? -3.919 3.539 0.625 1.00 91.12 209 ALA A CA 1
ATOM 1673 C C . ALA A 1 209 ? -5.128 2.877 1.295 1.00 91.12 209 ALA A C 1
ATOM 1675 O O . ALA A 1 209 ? -5.909 3.559 1.961 1.00 91.12 209 ALA A O 1
ATOM 1676 N N . ASP A 1 210 ? -5.252 1.557 1.157 1.00 89.75 210 ASP A N 1
ATOM 1677 C CA . ASP A 1 210 ? -6.344 0.788 1.749 1.00 89.75 210 ASP A CA 1
ATOM 1678 C C . ASP A 1 210 ? -6.309 0.862 3.280 1.00 89.75 210 ASP A C 1
ATOM 1680 O O . ASP A 1 210 ? -7.335 1.103 3.924 1.00 89.75 210 ASP A O 1
ATOM 1684 N N . LEU A 1 211 ? -5.127 0.710 3.880 1.00 88.94 211 LEU A N 1
ATOM 1685 C CA . LEU A 1 211 ? -4.964 0.725 5.330 1.00 88.94 211 LEU A CA 1
ATOM 1686 C C . LEU A 1 211 ? -5.286 2.106 5.930 1.00 88.94 211 LEU A C 1
ATOM 1688 O O . LEU A 1 211 ? -6.026 2.192 6.913 1.00 88.94 211 LEU A O 1
ATOM 1692 N N . LEU A 1 212 ? -4.824 3.191 5.297 1.00 91.38 212 LEU A N 1
ATOM 1693 C CA . LEU A 1 212 ? -5.165 4.564 5.686 1.00 91.38 212 LEU A CA 1
ATOM 1694 C C . LEU A 1 212 ? -6.659 4.855 5.518 1.00 91.38 212 LEU A C 1
ATOM 1696 O O . LEU A 1 212 ? -7.292 5.375 6.438 1.00 91.38 212 LEU A O 1
ATOM 1700 N N . ALA A 1 213 ? -7.247 4.501 4.372 1.00 90.06 213 ALA A N 1
ATOM 1701 C CA . ALA A 1 213 ? -8.665 4.734 4.108 1.00 90.06 213 ALA A CA 1
ATOM 1702 C C . ALA A 1 213 ? -9.550 4.031 5.146 1.00 90.06 213 ALA A C 1
ATOM 1704 O O . ALA A 1 213 ? -10.464 4.639 5.712 1.00 90.06 213 ALA A O 1
ATOM 1705 N N . ASN A 1 214 ? -9.241 2.769 5.448 1.00 85.44 214 ASN A N 1
ATOM 1706 C CA . ASN A 1 214 ? -9.993 1.994 6.422 1.00 85.44 214 ASN A CA 1
ATOM 1707 C C . ASN A 1 214 ? -9.781 2.487 7.866 1.00 85.44 214 ASN A C 1
ATOM 1709 O O . ASN A 1 214 ? -10.739 2.486 8.650 1.00 85.44 214 ASN A O 1
ATOM 1713 N N . TYR A 1 215 ? -8.573 2.947 8.219 1.00 89.31 215 TYR A N 1
ATOM 1714 C CA . TYR A 1 215 ? -8.310 3.611 9.499 1.00 89.31 215 TYR A CA 1
ATOM 1715 C C . TYR A 1 215 ? -9.167 4.874 9.651 1.00 89.31 215 TYR A C 1
ATOM 1717 O O . TYR A 1 215 ? -9.900 5.003 10.636 1.00 89.31 215 TYR A O 1
ATOM 1725 N N . TYR A 1 216 ? -9.148 5.773 8.662 1.00 91.25 216 TYR A N 1
ATOM 1726 C CA . TYR A 1 216 ? -9.915 7.017 8.715 1.00 91.25 216 TYR A CA 1
ATOM 1727 C C . TYR A 1 216 ? -11.419 6.772 8.781 1.00 91.25 216 TYR A C 1
ATOM 1729 O O . TYR A 1 216 ? -12.108 7.389 9.597 1.00 91.25 216 TYR A O 1
ATOM 1737 N N . GLU A 1 217 ? -11.941 5.835 7.988 1.00 86.19 217 GLU A N 1
ATOM 1738 C CA . GLU A 1 217 ? -13.352 5.457 8.059 1.00 86.19 217 GLU A CA 1
ATOM 1739 C C . GLU A 1 217 ? -13.715 4.932 9.459 1.00 86.19 217 GLU A C 1
ATOM 1741 O O . GLU A 1 217 ? -14.693 5.372 10.073 1.00 86.19 217 GLU A O 1
ATOM 1746 N N . SER A 1 218 ? -12.897 4.044 10.023 1.00 84.19 218 SER A N 1
ATOM 1747 C CA . SER A 1 218 ? -13.170 3.448 11.332 1.00 84.19 218 SER A CA 1
ATOM 1748 C C . SER A 1 218 ? -13.082 4.469 12.471 1.00 84.19 218 SER A C 1
ATOM 1750 O O . SER A 1 218 ? -13.990 4.553 13.301 1.00 84.19 218 SER A O 1
ATOM 1752 N N . CYS A 1 219 ? -12.025 5.279 12.506 1.00 84.88 219 CYS A N 1
ATOM 1753 C CA . CYS A 1 219 ? -11.719 6.164 13.629 1.00 84.88 219 CYS A CA 1
ATOM 1754 C C . CYS A 1 219 ? -12.422 7.525 13.555 1.00 84.88 219 CYS A C 1
ATOM 1756 O O . CYS A 1 219 ? -12.808 8.055 14.597 1.00 84.88 219 CYS A O 1
ATOM 1758 N N . HIS A 1 220 ? -12.638 8.084 12.359 1.00 87.00 220 HIS A N 1
ATOM 1759 C CA . HIS A 1 220 ? -13.242 9.415 12.197 1.00 87.00 220 HIS A CA 1
ATOM 1760 C C . HIS A 1 220 ? -14.730 9.376 11.853 1.00 87.00 220 HIS A C 1
ATOM 1762 O O . HIS A 1 220 ? -15.418 10.375 12.063 1.00 87.00 220 HIS A O 1
ATOM 1768 N N . VAL A 1 221 ? -15.248 8.247 11.358 1.00 86.50 221 VAL A N 1
ATOM 1769 C CA . VAL A 1 221 ? -16.670 8.113 11.009 1.00 86.50 221 VAL A CA 1
ATOM 1770 C C . VAL A 1 221 ? -17.376 7.155 11.959 1.00 86.50 221 VAL A C 1
ATOM 1772 O O . VAL A 1 221 ? -18.305 7.553 12.662 1.00 86.50 221 VAL A O 1
ATOM 1775 N N . LEU A 1 222 ? -16.937 5.898 12.026 1.00 84.44 222 LEU A N 1
ATOM 1776 C CA . LEU A 1 222 ? -17.672 4.856 12.750 1.00 84.44 222 LEU A CA 1
ATOM 1777 C C . LEU A 1 222 ? -17.525 4.965 14.273 1.00 84.44 222 LEU A C 1
ATOM 1779 O O . LEU A 1 222 ? -18.503 4.787 15.005 1.00 84.44 222 LEU A O 1
ATOM 1783 N N . LEU A 1 223 ? -16.331 5.289 14.769 1.00 84.50 223 LEU A N 1
ATOM 1784 C CA . LEU A 1 223 ? -16.075 5.379 16.202 1.00 84.50 223 LEU A CA 1
ATOM 1785 C C . LEU A 1 223 ? -16.838 6.527 16.891 1.00 84.50 223 LEU A C 1
ATOM 1787 O O . LEU A 1 223 ? -17.405 6.277 17.960 1.00 84.50 223 LEU A O 1
ATOM 1791 N N . PRO A 1 224 ? -16.938 7.749 16.331 1.00 85.94 224 PRO A N 1
ATOM 1792 C CA . PRO A 1 224 ? -17.795 8.796 16.886 1.00 85.94 224 PRO A CA 1
ATOM 1793 C C . PRO A 1 224 ? -19.269 8.383 16.966 1.00 85.94 224 PRO A C 1
ATOM 1795 O O . PRO A 1 224 ? -19.894 8.583 18.007 1.00 85.94 224 PRO A O 1
ATOM 1798 N N . ILE A 1 225 ? -19.795 7.730 15.921 1.00 84.06 225 ILE A N 1
ATOM 1799 C CA . ILE A 1 225 ? -21.174 7.213 15.891 1.00 84.06 225 ILE A CA 1
ATOM 1800 C C . ILE A 1 225 ? -21.383 6.180 17.007 1.00 84.06 225 ILE A C 1
ATOM 1802 O O . ILE A 1 225 ? -22.371 6.227 17.742 1.00 84.06 225 ILE A O 1
ATOM 1806 N N . TRP A 1 226 ? -20.431 5.258 17.182 1.00 85.19 226 TRP A N 1
ATOM 1807 C CA . TRP A 1 226 ? -20.469 4.302 18.286 1.00 85.19 226 TRP A CA 1
ATOM 1808 C C . TRP A 1 226 ? -20.454 5.004 19.651 1.00 85.19 226 TRP A C 1
ATOM 1810 O O . TRP A 1 226 ? -21.288 4.677 20.495 1.00 85.19 226 TRP A O 1
ATOM 1820 N N . ARG A 1 227 ? -19.570 5.995 19.859 1.00 83.06 227 ARG A N 1
ATOM 1821 C CA . ARG A 1 227 ? -19.469 6.767 21.116 1.00 83.06 227 ARG A CA 1
ATOM 1822 C C . ARG A 1 227 ? -20.762 7.498 21.457 1.00 83.06 227 ARG A C 1
AT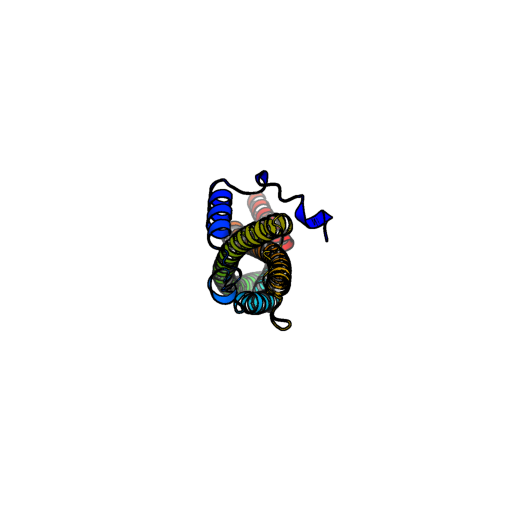OM 1824 O O . ARG A 1 227 ? -21.132 7.557 22.629 1.00 83.06 227 ARG A O 1
ATOM 1831 N N . GLU A 1 228 ? -21.422 8.079 20.460 1.00 83.19 228 GLU A N 1
ATOM 1832 C CA . GLU A 1 228 ? -22.691 8.782 20.634 1.00 83.19 228 GLU A CA 1
ATOM 1833 C C . GLU A 1 228 ? -23.786 7.817 21.103 1.00 83.19 228 GLU A C 1
ATOM 1835 O O . GLU A 1 228 ? -24.436 8.044 22.128 1.00 83.19 228 GLU A O 1
ATOM 1840 N N . HIS A 1 229 ? -23.954 6.694 20.400 1.00 81.50 229 HIS A N 1
ATOM 1841 C CA . HIS A 1 229 ? -24.993 5.724 20.732 1.00 81.50 229 HIS A CA 1
ATOM 1842 C C . HIS A 1 229 ? -24.722 4.973 22.044 1.00 81.50 229 HIS A C 1
ATOM 1844 O O . HIS A 1 229 ? -25.664 4.695 22.790 1.00 81.50 229 HIS A O 1
ATOM 1850 N N . SER A 1 230 ? -23.460 4.679 22.368 1.00 76.44 230 SER A N 1
ATOM 1851 C CA . SER A 1 230 ? -23.088 4.029 23.629 1.00 76.44 230 SER A CA 1
ATOM 1852 C C . SER A 1 230 ? -23.265 4.960 24.837 1.00 76.44 230 SER A C 1
ATOM 1854 O O . SER A 1 230 ? -23.788 4.535 25.868 1.00 76.44 230 SER A O 1
ATOM 1856 N N . LEU A 1 231 ? -22.937 6.253 24.705 1.00 74.06 231 LEU A N 1
ATOM 1857 C CA . LEU A 1 231 ? -23.252 7.267 25.719 1.00 74.06 231 LEU A CA 1
ATOM 1858 C C . LEU A 1 231 ? -24.755 7.435 25.926 1.00 74.06 231 LEU A C 1
ATOM 1860 O O . LEU A 1 231 ? -25.214 7.481 27.068 1.00 74.06 231 LEU A O 1
ATOM 1864 N N . GLY A 1 232 ? -25.521 7.512 24.835 1.00 70.00 232 GLY A N 1
ATOM 1865 C CA . GLY A 1 232 ? -26.976 7.628 24.898 1.00 70.00 232 GLY A CA 1
ATOM 1866 C C . GLY A 1 232 ? -27.612 6.483 25.690 1.00 70.00 232 GLY A C 1
ATOM 1867 O O . GLY A 1 232 ? -28.532 6.719 26.474 1.00 70.00 232 GLY A O 1
ATOM 1868 N N . LEU A 1 233 ? -27.079 5.266 25.550 1.00 72.56 233 LEU A N 1
ATOM 1869 C CA . LEU A 1 233 ? -27.491 4.112 26.348 1.00 72.56 233 LEU A CA 1
ATOM 1870 C C . LEU A 1 233 ? -27.112 4.214 27.825 1.00 72.56 233 LEU A C 1
ATOM 1872 O O . LEU A 1 233 ? -27.948 3.907 28.677 1.00 72.56 233 LEU A O 1
ATOM 1876 N N . ALA A 1 234 ? -25.879 4.625 28.123 1.00 68.12 234 ALA A N 1
ATOM 1877 C CA . ALA A 1 234 ? -25.385 4.739 29.492 1.00 68.12 234 ALA A CA 1
ATOM 1878 C C . ALA A 1 234 ? -26.164 5.789 30.304 1.00 68.12 234 ALA A C 1
ATOM 1880 O O . ALA A 1 234 ? -26.465 5.568 31.474 1.00 68.12 234 ALA A O 1
ATOM 1881 N N . LEU A 1 235 ? -26.524 6.914 29.676 1.00 67.94 235 LEU A N 1
ATOM 1882 C CA . LEU A 1 235 ? -27.219 8.026 30.333 1.00 67.94 235 LEU A CA 1
ATOM 1883 C C . LEU A 1 235 ? -28.729 7.792 30.483 1.00 67.94 235 LEU A C 1
ATOM 1885 O O . LEU A 1 235 ? -29.297 8.127 31.519 1.00 67.94 235 LEU A O 1
ATOM 1889 N N . ASN A 1 236 ? -29.387 7.208 29.474 1.00 66.94 236 ASN A N 1
ATOM 1890 C CA . ASN A 1 236 ? -30.846 7.021 29.473 1.00 66.94 236 ASN A CA 1
ATOM 1891 C C . ASN A 1 236 ? -31.294 5.647 30.005 1.00 66.94 236 ASN A C 1
ATOM 1893 O O . ASN A 1 236 ? -32.492 5.358 30.051 1.00 66.94 236 ASN A O 1
ATOM 1897 N N . GLY A 1 237 ? -30.336 4.802 30.403 1.00 61.75 237 GLY A N 1
ATOM 1898 C CA . GLY A 1 237 ? -30.564 3.547 31.110 1.00 61.75 237 GLY A CA 1
ATOM 1899 C C . GLY A 1 237 ? -31.462 2.573 30.357 1.00 61.75 237 GLY A C 1
ATOM 1900 O O . GLY A 1 237 ? -32.531 2.261 30.855 1.00 61.75 237 GLY A O 1
ATOM 1901 N N . GLY A 1 238 ? -31.060 2.108 29.166 1.00 60.34 238 GLY A N 1
ATOM 1902 C CA . GLY A 1 238 ? -31.607 0.919 28.475 1.00 60.34 238 GLY A CA 1
ATOM 1903 C C . GLY A 1 238 ? -33.127 0.837 28.215 1.00 60.34 238 GLY A C 1
ATOM 1904 O O . GLY A 1 238 ? -33.587 -0.140 27.630 1.00 60.34 238 GLY A O 1
ATOM 1905 N N . ASN A 1 239 ? -33.920 1.833 28.615 1.00 58.75 239 ASN A N 1
ATOM 1906 C CA . ASN A 1 239 ? -35.381 1.741 28.691 1.00 58.75 239 ASN A CA 1
ATOM 1907 C C . ASN A 1 239 ? -36.070 1.849 27.321 1.00 58.75 239 ASN A C 1
ATOM 1909 O O . ASN A 1 239 ? -37.262 1.565 27.204 1.00 58.75 239 ASN A O 1
ATOM 1913 N N . HIS A 1 240 ? -35.326 2.216 26.272 1.00 68.12 240 HIS A N 1
ATOM 1914 C CA . HIS A 1 240 ? -35.827 2.291 24.905 1.00 68.12 240 HIS A CA 1
ATOM 1915 C C . HIS A 1 240 ? -35.168 1.234 24.002 1.00 68.12 240 HIS A C 1
ATOM 1917 O O . HIS A 1 240 ? -33.991 1.373 23.657 1.00 68.12 240 HIS A O 1
ATOM 1923 N N . PRO A 1 241 ? -35.918 0.218 23.525 1.00 74.44 241 PRO A N 1
ATOM 1924 C CA . PRO A 1 241 ? -35.368 -0.856 22.691 1.00 74.44 241 PRO A CA 1
ATOM 1925 C C . PRO A 1 241 ? -34.765 -0.351 21.369 1.00 74.44 241 PRO A C 1
ATOM 1927 O O . PRO A 1 241 ? -33.835 -0.963 20.846 1.00 74.44 241 PRO A O 1
ATOM 1930 N N . MET A 1 242 ? -35.227 0.795 20.850 1.00 78.12 242 MET A N 1
ATOM 1931 C CA . MET A 1 242 ? -34.597 1.448 19.693 1.00 78.12 242 MET A CA 1
ATOM 1932 C C . MET A 1 242 ? -33.162 1.907 19.974 1.00 78.12 242 MET A C 1
ATOM 1934 O O . MET A 1 242 ? -32.296 1.693 19.132 1.00 78.12 242 MET A O 1
ATOM 1938 N N . GLN A 1 243 ? -32.885 2.499 21.140 1.00 75.44 243 GLN A N 1
ATOM 1939 C CA . GLN A 1 243 ? -31.539 2.978 21.479 1.00 75.44 243 GLN A CA 1
ATOM 1940 C C . GLN A 1 243 ? -30.561 1.806 21.639 1.00 75.44 243 GLN A C 1
ATOM 1942 O O . GLN A 1 243 ? -29.422 1.885 21.184 1.00 75.44 243 GLN A O 1
ATOM 1947 N N . VAL A 1 244 ? -31.032 0.684 22.198 1.00 77.12 244 VAL A N 1
ATOM 1948 C CA . VAL A 1 244 ? -30.238 -0.552 22.325 1.00 77.12 244 VAL A CA 1
ATOM 1949 C C . VAL A 1 244 ? -29.889 -1.123 20.953 1.00 77.12 244 VAL A C 1
ATOM 1951 O O . VAL A 1 244 ? -28.746 -1.509 20.713 1.00 77.12 244 VAL A O 1
ATOM 1954 N N . ASN A 1 245 ? -30.850 -1.140 20.026 1.00 81.38 245 ASN A N 1
ATOM 1955 C CA . ASN A 1 245 ? -30.611 -1.614 18.665 1.00 81.38 245 ASN A CA 1
ATOM 1956 C C . ASN A 1 245 ? -29.656 -0.702 17.880 1.00 81.38 245 ASN A C 1
ATOM 1958 O O . ASN A 1 245 ? -28.792 -1.224 17.180 1.00 81.38 245 ASN A O 1
ATOM 1962 N N . LEU A 1 246 ? -29.767 0.624 18.014 1.00 82.44 246 LEU A N 1
ATOM 1963 C CA . LEU A 1 246 ? -28.866 1.572 17.347 1.00 82.44 246 LEU A CA 1
ATOM 1964 C C . LEU A 1 246 ? -27.420 1.425 17.833 1.00 82.44 246 LEU A C 1
ATOM 1966 O O . LEU A 1 246 ? -26.513 1.295 17.015 1.00 82.44 246 LEU A O 1
ATOM 1970 N N . ALA A 1 247 ? -27.200 1.350 19.147 1.00 80.19 247 ALA A N 1
ATOM 1971 C CA . ALA A 1 247 ? -25.858 1.148 19.688 1.00 80.19 247 ALA A CA 1
ATOM 1972 C C . ALA A 1 247 ? -25.267 -0.213 19.299 1.00 80.19 247 ALA A C 1
ATOM 1974 O O . ALA A 1 247 ? -24.086 -0.294 18.968 1.00 80.19 247 ALA A O 1
ATOM 1975 N N . ARG A 1 248 ? -26.087 -1.275 19.271 1.00 82.50 248 ARG A N 1
ATOM 1976 C CA . ARG A 1 248 ? -25.661 -2.595 18.782 1.00 82.50 248 ARG A CA 1
ATOM 1977 C C . ARG A 1 248 ? -25.257 -2.543 17.310 1.00 82.50 248 ARG A C 1
ATOM 1979 O O . ARG A 1 248 ? -24.230 -3.100 16.948 1.00 82.50 248 ARG A O 1
ATOM 1986 N N . GLN A 1 249 ? -26.047 -1.888 16.460 1.00 85.00 249 GLN A N 1
ATOM 1987 C CA . GLN A 1 249 ? -25.722 -1.749 15.039 1.00 85.00 249 GLN A CA 1
ATOM 1988 C C . GLN A 1 249 ? -24.438 -0.945 14.827 1.00 85.00 249 GLN A C 1
ATOM 1990 O O . GLN A 1 249 ? -23.609 -1.348 14.019 1.00 85.00 249 GLN A O 1
ATOM 1995 N N . ALA A 1 250 ? -24.255 0.156 15.558 1.00 82.88 250 ALA A N 1
ATOM 1996 C CA . ALA A 1 250 ? -23.034 0.953 15.491 1.00 82.88 250 ALA A CA 1
ATOM 1997 C C . ALA A 1 250 ? -21.806 0.155 15.943 1.00 82.88 250 ALA A C 1
ATOM 1999 O O . ALA A 1 250 ? -20.775 0.196 15.279 1.00 82.88 250 ALA A O 1
ATOM 2000 N N . HIS A 1 251 ? -21.943 -0.624 17.020 1.00 83.69 251 HIS A N 1
ATOM 2001 C CA . HIS A 1 251 ? -20.893 -1.515 17.499 1.00 83.69 251 HIS A CA 1
ATOM 2002 C C . HIS A 1 251 ? -20.520 -2.566 16.448 1.00 83.69 251 HIS A C 1
ATOM 2004 O O . HIS A 1 251 ? -19.361 -2.625 16.061 1.00 83.69 251 HIS A O 1
ATOM 2010 N N . LEU A 1 252 ? -21.501 -3.300 15.907 1.00 85.00 252 LEU A N 1
ATOM 2011 C CA . LEU A 1 252 ? -21.266 -4.316 14.874 1.00 85.00 252 LEU A CA 1
ATOM 2012 C C . LEU A 1 252 ? -20.630 -3.740 13.605 1.00 85.00 252 LEU A C 1
ATOM 2014 O O . LEU A 1 252 ? -19.730 -4.348 13.039 1.00 85.00 252 LEU A O 1
ATOM 2018 N N . ARG A 1 253 ? -21.087 -2.568 13.145 1.00 84.12 253 ARG A N 1
ATOM 2019 C CA . ARG A 1 253 ? -20.503 -1.903 11.970 1.00 84.12 253 ARG A CA 1
ATOM 2020 C C . ARG A 1 253 ? -19.033 -1.569 12.188 1.00 84.12 253 ARG A C 1
ATOM 2022 O O . ARG A 1 253 ? -18.220 -1.853 11.318 1.00 84.12 253 ARG A O 1
ATOM 2029 N N . LEU A 1 254 ? -18.706 -0.997 13.344 1.00 84.25 254 LEU A N 1
ATOM 2030 C CA . LEU A 1 254 ? -17.339 -0.631 13.694 1.00 84.25 254 LEU A CA 1
ATOM 2031 C C . LEU A 1 254 ? -16.444 -1.869 13.834 1.00 84.25 254 LEU A C 1
ATOM 2033 O O . LEU A 1 254 ? -15.370 -1.907 13.248 1.00 84.25 254 LEU A O 1
ATOM 2037 N N . THR A 1 255 ? -16.891 -2.894 14.565 1.00 84.69 255 THR A N 1
ATOM 2038 C CA . THR A 1 255 ? -16.105 -4.121 14.763 1.00 84.69 255 THR A CA 1
ATOM 2039 C C . THR A 1 255 ? -15.888 -4.883 13.464 1.00 84.69 255 THR A C 1
ATOM 2041 O O . THR A 1 255 ? -14.780 -5.346 13.227 1.00 84.69 255 THR A O 1
ATOM 2044 N N . ASN A 1 256 ? -16.914 -4.981 12.611 1.00 86.31 256 ASN A N 1
ATOM 2045 C CA . ASN A 1 256 ? -16.792 -5.662 11.323 1.00 86.31 256 ASN A CA 1
ATOM 2046 C C . ASN A 1 256 ? -15.792 -4.935 10.423 1.00 86.31 256 ASN A C 1
ATOM 2048 O O . ASN A 1 256 ? -14.900 -5.568 9.872 1.00 86.31 256 ASN A O 1
ATOM 2052 N N . LYS A 1 257 ? -15.894 -3.603 10.338 1.00 84.81 257 LYS A N 1
ATOM 2053 C CA . LYS A 1 257 ? -14.969 -2.803 9.536 1.00 84.81 257 LYS A CA 1
ATOM 2054 C C . LYS A 1 257 ? -13.528 -2.942 10.025 1.00 84.81 257 LYS A C 1
ATOM 2056 O O . LYS A 1 257 ? -12.638 -3.162 9.221 1.00 84.81 257 LYS A O 1
ATOM 2061 N N . LEU A 1 258 ? -13.296 -2.876 11.336 1.00 81.69 258 LEU A N 1
ATOM 2062 C CA . LEU A 1 258 ? -11.958 -3.051 11.909 1.00 81.69 258 LEU A CA 1
ATOM 2063 C C . LEU A 1 258 ? -11.406 -4.471 11.699 1.00 81.69 258 LEU A C 1
ATOM 2065 O O . LEU A 1 258 ? -10.208 -4.627 11.498 1.00 81.69 258 LEU A O 1
ATOM 2069 N N . SER A 1 259 ? -12.262 -5.499 11.708 1.00 82.31 259 SER A N 1
ATOM 2070 C CA . SER A 1 259 ? -11.850 -6.885 11.440 1.00 82.31 259 SER A CA 1
ATOM 2071 C C . SER A 1 259 ? -11.516 -7.178 9.977 1.00 82.31 259 SER A C 1
ATOM 2073 O O . SER A 1 259 ? -10.915 -8.204 9.701 1.00 82.31 259 SER A O 1
ATOM 2075 N N . GLU A 1 260 ? -11.913 -6.315 9.039 1.00 82.19 260 GLU A N 1
ATOM 2076 C CA . GLU A 1 260 ? -11.488 -6.417 7.634 1.00 82.19 260 GLU A CA 1
ATOM 2077 C C . GLU A 1 260 ? -10.054 -5.895 7.428 1.00 82.19 260 GLU A C 1
ATOM 2079 O O . GLU A 1 260 ? -9.461 -6.144 6.382 1.00 82.19 260 GLU A O 1
ATOM 2084 N N . ILE A 1 261 ? -9.518 -5.157 8.407 1.00 73.38 261 ILE A N 1
ATOM 2085 C CA . ILE A 1 261 ? -8.190 -4.529 8.362 1.00 73.38 261 ILE A CA 1
ATOM 2086 C C . ILE A 1 261 ? -7.140 -5.377 9.091 1.00 73.38 261 ILE A C 1
ATOM 2088 O O . ILE A 1 261 ? -5.978 -5.371 8.691 1.00 73.38 261 ILE A O 1
ATOM 2092 N N . ALA A 1 262 ? -7.549 -6.032 10.183 1.00 62.38 262 ALA A N 1
ATOM 2093 C CA . ALA A 1 262 ? -6.714 -6.885 11.034 1.00 62.38 262 ALA A CA 1
ATOM 2094 C C . ALA A 1 262 ? -6.520 -8.284 10.433 1.00 62.38 262 ALA A C 1
ATOM 2096 O O . ALA A 1 262 ? -5.394 -8.815 10.549 1.00 62.38 262 ALA A O 1
#

Sequence (262 aa):
MKEQLQNLNMGDFSDDEVTQIETLLAAINPKQINHSFGFRQGDTFDQNFEDLAGFLEESLADRLATLITELLKCLSDADPVKMSRQPNWLEKVTGKYLEISLDYLEARLRIDGLLKEAEAAAQQLEVLFVEVDKQGRYLRTEIRDLRVHIAAGRLYMARSIRLPESNTEPDAFDKPQERFARRITNLAALLASHEMTTVQLDMAYAHMADLLANYYESCHVLLPIWREHSLGLALNGGNHPMQVNLARQAHLRLTNKLSEIA